Protein AF-0000000079070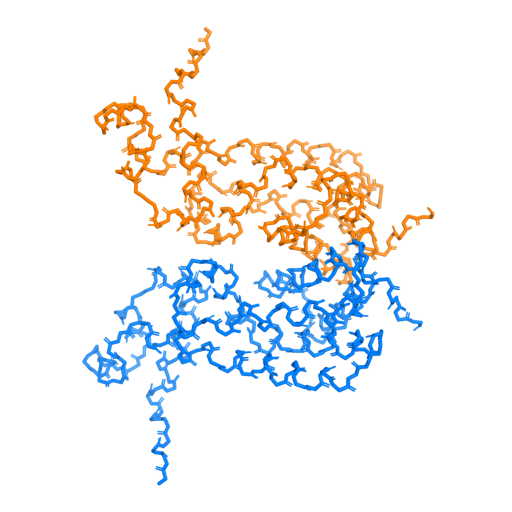713 (afdb_homodimer)

pLDDT: mean 88.28, std 12.9, range [35.09, 98.62]

Sequence (364 aa):
MPRPRSEMRRHILDAALRLFAHHGFKGASLQDIAAEVPCSKASLLYHFAEKEAILTELLTPPAEGLCALNGELDALEGPRAVEPAVTGYVGLALLFHLELKIIFAELPQMLGHPALAVIPPAVDRLADALAGRSREPGALVSARMVIGGVAVAVAGGVDVPPDVMREELVRGALRTLGHPHSMPRPRSEMRRHILDAALRLFAHHGFKGASLQDIAAEVPCSKASLLYHFAEKEAILTELLTPPAEGLCALNGELDALEGPRAVEPAVTGYVGLALLFHLELKIIFAELPQMLGHPALAVIPPAVDRLADALAGRSREPGALVSARMVIGGVAVAVAGGVDVPPDVMREELVRGALRTLGHPHS

InterPro domains:
  IPR001647 DNA-binding HTH domain, TetR-type [PF00440] (12-58)
  IPR001647 DNA-binding HTH domain, TetR-type [PR00455] (12-25)
  IPR001647 DNA-binding HTH domain, TetR-type [PR00455] (33-56)
  IPR001647 DNA-binding HTH domain, TetR-type [PS50977] (6-66)
  IPR009057 Homedomain-like superfamily [SSF46689] (2-65)
  IPR050109 HTH-type, TetR-like transcriptional regulator [PTHR30055] (2-150)

Foldseek 3Di:
DPDPCPPQNVLLLVLLLVCCLVQNLVRDALVSSCVRGPDDSVVSCVNPVGSVVSLLVLLVVLLVLLVVLLVVLVVPAFLRLQLSLQLSLLVSCQVSVSNLSRCVVCVVVCCPPPSCVSPVVSLVSSLCSNLSVDPDPLSNVLSVCLNVVSNCCSSVDDPDPPVVNSVVSSQVSCVSNVNHDD/DPDPCPPQNVLLLVLLLVCCLVQNLVRDALVNSCVRGPDDSVVSCVNPVGSVVSLLVLCVVLLVLLVVLLVVLVVDAFLRLQLSLQLSLLVSCQVSVSNLSRCVVCVVVCCPPPSCVSPVVSLVSSLCSNLSVDPDPLSNVLSVCLNVVSNCCSSVDDPDDPVVNSVVSSQVSCVSNVNHDD

Organism: Streptomyces microflavus (NCBI:txid1919)

Nearest PDB structures (foldseek):
  2gfn-assembly1_A  TM=5.621E-01  e=8.623E-04  Rhodococcus jostii RHA1
  8ke8-assembly1_A  TM=5.369E-01  e=2.509E-04  Pseudomonas aeruginosa PAO1
  2zcx-assembly1_A-2  TM=5.397E-01  e=1.301E-03  Streptomyces coelicolor
  6ho6-assembly1_A  TM=6.688E-01  e=9.297E-03  Mycobacterium tuberculosis CDC1551
  2qib-assembly1_A  TM=5.743E-01  e=9.297E-03  Streptomyces coelicolor A3(2)

Radius of gyration: 21.4 Å; Cα contacts (8 Å, |Δi|>4): 478; chains: 2; bounding box: 75×56×47 Å

Solvent-accessible surface area (backbone atoms only — not comparable to full-atom values): 19037 Å² total; per-residue (Å²): 122,85,74,70,76,49,72,60,54,53,45,48,51,53,41,39,48,53,40,24,48,71,44,31,66,88,65,43,49,70,66,60,37,28,72,69,31,100,50,49,62,68,55,46,41,69,77,38,85,43,71,65,56,50,50,42,61,64,47,42,57,59,49,50,50,49,46,51,51,45,58,59,40,69,76,38,62,42,65,68,14,22,63,58,40,45,53,50,48,54,51,49,47,63,75,36,30,53,55,47,39,36,42,61,38,40,29,84,69,39,51,81,34,72,86,44,50,63,46,61,63,46,50,52,50,46,34,37,31,43,19,21,66,44,86,48,63,56,33,50,46,21,19,35,20,37,56,24,6,52,49,38,30,55,53,67,56,59,102,54,57,70,70,56,45,52,55,37,50,44,51,23,40,29,21,25,60,69,51,57,80,127,122,85,72,70,75,49,74,60,54,51,46,48,50,55,40,39,47,54,39,26,47,72,44,31,67,87,66,43,49,70,66,60,36,27,71,70,30,102,50,49,62,68,55,48,42,70,79,37,84,44,71,66,57,51,51,42,62,64,46,44,58,60,46,51,51,49,46,52,50,45,58,60,40,68,78,40,63,43,64,68,14,22,63,58,39,45,52,50,49,54,50,48,47,63,74,36,30,54,54,48,38,37,43,61,36,41,31,84,69,39,49,80,35,72,86,44,51,62,46,61,61,45,50,52,51,46,35,37,32,42,19,22,67,44,84,46,64,56,34,48,46,21,20,35,20,36,56,25,6,51,50,37,29,54,52,68,54,61,103,55,58,68,71,55,46,52,53,38,49,44,51,25,40,30,21,25,60,70,52,57,79,128

Secondary structure (DSSP, 8-state):
------HHHHHHHHHHHHHHHHH-TTT--HHHHHHHTTS-HHHHHHH-SSHHHHHHHHHHHHHHHHHHHHHHHTTS-GGGGHHHHHHHHHHHHHHTHHHHHHHHHHHHHHTT-GGGTTHHHHHHHHHHHHTTT---HHHHHHHHHHHHHHHHHHHH--SS-HHHHHHHHHHHHHHHTT----/------HHHHHHHHHHHHHHHHH-TTT--HHHHHHHTTS-HHHHHHH-SSHHHHHHHHHHHHHHHHHHHHHHHTTS-GGGGHHHHHHHHHHHHHHTHHHHHHHHHHHHHHTT-GGGTTHHHHHHHHHHHHTTT---HHHHHHHHHHHHHHHHHHHH--SS-HHHHHHHHHHHHHHHTT----

Structure (mmCIF, N/CA/C/O backbone):
data_AF-0000000079070713-model_v1
#
loop_
_entity.id
_entity.type
_entity.pdbx_description
1 polymer 'Helix-turn-helix domain-containing protein'
#
loop_
_atom_site.group_PDB
_atom_site.id
_atom_site.type_symbol
_atom_site.label_atom_id
_atom_site.label_alt_id
_atom_site.label_comp_id
_atom_site.label_asym_id
_atom_site.label_entity_id
_atom_site.label_seq_id
_atom_site.pdbx_PDB_ins_code
_atom_site.Cartn_x
_atom_site.Cartn_y
_atom_site.Cartn_z
_atom_site.occupancy
_atom_site.B_iso_or_equiv
_atom_site.auth_seq_id
_atom_site.auth_comp_id
_atom_site.auth_asym_id
_atom_site.auth_atom_id
_atom_site.pdbx_PDB_model_num
ATOM 1 N N . MET A 1 1 ? 38.812 11.133 6.98 1 35.09 1 MET A N 1
ATOM 2 C CA . MET A 1 1 ? 37.969 9.977 7.227 1 35.09 1 MET A CA 1
ATOM 3 C C . MET A 1 1 ? 36.531 10.422 7.477 1 35.09 1 MET A C 1
ATOM 5 O O . MET A 1 1 ? 36.281 11.398 8.188 1 35.09 1 MET A O 1
ATOM 9 N N . PRO A 1 2 ? 35.531 10.227 6.625 1 41.75 2 PRO A N 1
ATOM 10 C CA . PRO A 1 2 ? 34.219 10.781 6.953 1 41.75 2 PRO A CA 1
ATOM 11 C C . PRO A 1 2 ? 33.812 10.523 8.406 1 41.75 2 PRO A C 1
ATOM 13 O O . PRO A 1 2 ? 34.156 9.477 8.969 1 41.75 2 PRO A O 1
ATOM 16 N N . ARG A 1 3 ? 33.781 11.398 9.18 1 46.38 3 ARG A N 1
ATOM 17 C CA . ARG A 1 3 ? 33.5 11.328 10.617 1 46.38 3 ARG A CA 1
ATOM 18 C C . ARG A 1 3 ? 32.375 10.367 10.914 1 46.38 3 ARG A C 1
ATOM 20 O O . ARG A 1 3 ? 31.312 10.445 10.281 1 46.38 3 ARG A O 1
ATOM 27 N N . PRO A 1 4 ? 32.562 9.195 11.453 1 47.41 4 PRO A N 1
ATOM 28 C CA . PRO A 1 4 ? 31.594 8.156 11.859 1 47.41 4 PRO A CA 1
ATOM 29 C C . PRO A 1 4 ? 30.281 8.742 12.383 1 47.41 4 PRO A C 1
ATOM 31 O O . PRO A 1 4 ? 30.281 9.797 13.023 1 47.41 4 PRO A O 1
ATOM 34 N N . ARG A 1 5 ? 29.156 8.633 11.57 1 59.25 5 ARG A N 1
ATOM 35 C CA . ARG A 1 5 ? 27.906 9.156 12.133 1 59.25 5 ARG A CA 1
ATOM 36 C C . ARG A 1 5 ? 27.891 9.016 13.648 1 59.25 5 ARG A C 1
ATOM 38 O O . ARG A 1 5 ? 28.125 7.93 14.18 1 59.25 5 ARG A O 1
ATOM 45 N N . SER A 1 6 ? 28.031 10.172 14.391 1 76.94 6 SER A N 1
ATOM 46 C CA . SER A 1 6 ? 28.031 10.172 15.852 1 76.94 6 SER A CA 1
ATOM 47 C C . SER A 1 6 ? 26.969 9.234 16.406 1 76.94 6 SER A C 1
ATOM 49 O O . SER A 1 6 ? 25.984 8.93 15.727 1 76.94 6 SER A O 1
ATOM 51 N N . GLU A 1 7 ? 27.328 8.312 17.266 1 85.38 7 GLU A N 1
ATOM 52 C CA . GLU A 1 7 ? 26.422 7.469 18.031 1 85.38 7 GLU A CA 1
ATOM 53 C C . GLU A 1 7 ? 25.062 8.148 18.234 1 85.38 7 GLU A C 1
ATOM 55 O O . GLU A 1 7 ? 24.031 7.5 18.141 1 85.38 7 GLU A O 1
ATOM 60 N N . MET A 1 8 ? 25.188 9.414 18.281 1 87 8 MET A N 1
ATOM 61 C CA . MET A 1 8 ? 23.969 10.188 18.484 1 87 8 MET A CA 1
ATOM 62 C C . MET A 1 8 ? 23.125 10.227 17.219 1 87 8 MET A C 1
ATOM 64 O O . MET A 1 8 ? 21.906 10.078 17.266 1 87 8 MET A O 1
ATOM 68 N N . ARG A 1 9 ? 23.75 10.414 16.109 1 90.88 9 ARG A N 1
ATOM 69 C CA . ARG A 1 9 ? 23.062 10.453 14.828 1 90.88 9 ARG A CA 1
ATOM 70 C C . ARG A 1 9 ? 22.312 9.148 14.57 1 90.88 9 ARG A C 1
ATOM 72 O O . ARG A 1 9 ? 21.172 9.164 14.109 1 90.88 9 ARG A O 1
ATOM 79 N N . ARG A 1 10 ? 22.969 8.094 14.953 1 92.12 10 ARG A N 1
ATOM 80 C CA . ARG A 1 10 ? 22.359 6.785 14.789 1 92.12 10 ARG A CA 1
ATOM 81 C C . ARG A 1 10 ? 21.141 6.633 15.703 1 92.12 10 ARG A C 1
ATOM 83 O O . ARG A 1 10 ? 20.109 6.117 15.289 1 92.12 10 ARG A O 1
ATOM 90 N N . HIS A 1 11 ? 21.25 7.105 16.844 1 92.75 11 HIS A N 1
ATOM 91 C CA . HIS A 1 11 ? 20.141 7.047 17.797 1 92.75 11 HIS A CA 1
ATOM 92 C C . HIS A 1 11 ? 18.953 7.863 17.312 1 92.75 11 HIS A C 1
ATOM 94 O O . HIS A 1 11 ? 17.812 7.434 17.453 1 92.75 11 HIS A O 1
ATOM 100 N N . ILE A 1 12 ? 19.25 8.961 16.75 1 93.75 12 ILE A N 1
ATOM 101 C CA . ILE A 1 12 ? 18.203 9.828 16.219 1 93.75 12 ILE A CA 1
ATOM 102 C C . ILE A 1 12 ? 17.484 9.148 15.062 1 93.75 12 ILE A C 1
ATOM 104 O O . ILE A 1 12 ? 16.25 9.117 15.016 1 93.75 12 ILE A O 1
ATOM 108 N N . LEU A 1 13 ? 18.281 8.555 14.211 1 95.19 13 LEU A N 1
ATOM 109 C CA . LEU A 1 13 ? 17.703 7.891 13.039 1 95.19 13 LEU A CA 1
ATOM 110 C C . LEU A 1 13 ? 16.859 6.695 13.453 1 95.19 13 LEU A C 1
ATOM 112 O O . LEU A 1 13 ? 15.766 6.488 12.914 1 95.19 13 LEU A O 1
ATOM 116 N N . ASP A 1 14 ? 17.328 5.992 14.453 1 95.06 14 ASP A N 1
ATOM 117 C CA . ASP A 1 14 ? 16.594 4.828 14.93 1 95.06 14 ASP A CA 1
ATOM 118 C C . ASP A 1 14 ? 15.266 5.242 15.547 1 95.06 14 ASP A C 1
ATOM 120 O O . ASP A 1 14 ? 14.234 4.621 15.289 1 95.06 14 ASP A O 1
ATOM 124 N N . ALA A 1 15 ? 15.305 6.266 16.312 1 94.69 15 ALA A N 1
ATOM 125 C CA . ALA A 1 15 ? 14.094 6.781 16.922 1 94.69 15 ALA A CA 1
ATOM 126 C C . ALA A 1 15 ? 13.125 7.328 15.883 1 94.69 15 ALA A C 1
ATOM 128 O O . ALA A 1 15 ? 11.922 7.066 15.938 1 94.69 15 ALA A O 1
ATOM 129 N N . ALA A 1 16 ? 13.672 8.062 14.953 1 94.81 16 ALA A N 1
ATOM 130 C CA . ALA A 1 16 ? 12.859 8.641 13.891 1 94.81 16 ALA A CA 1
ATOM 131 C C . ALA A 1 16 ? 12.195 7.551 13.055 1 94.81 16 ALA A C 1
ATOM 133 O O . ALA A 1 16 ? 11.016 7.664 12.695 1 94.81 16 ALA A O 1
ATOM 134 N N . LEU A 1 17 ? 12.938 6.523 12.766 1 94.69 17 LEU A N 1
ATOM 135 C CA . LEU A 1 17 ? 12.422 5.414 11.977 1 94.69 17 LEU A CA 1
ATOM 136 C C . LEU A 1 17 ? 11.203 4.793 12.648 1 94.69 17 LEU A C 1
ATOM 138 O O . LEU A 1 17 ? 10.164 4.598 12.008 1 94.69 17 LEU A O 1
ATOM 142 N N . ARG A 1 18 ? 11.312 4.57 13.922 1 93.06 18 ARG A N 1
ATOM 143 C CA . ARG A 1 18 ? 10.211 3.979 14.672 1 93.06 18 ARG A CA 1
ATOM 144 C C . ARG A 1 18 ? 9.008 4.918 14.711 1 93.06 18 ARG A C 1
ATOM 146 O O . ARG A 1 18 ? 7.875 4.496 14.477 1 93.06 18 ARG A O 1
ATOM 153 N N . LEU A 1 19 ? 9.258 6.141 14.914 1 90.69 19 LEU A N 1
ATOM 154 C CA . LEU A 1 19 ? 8.195 7.129 15.016 1 90.69 19 LEU A CA 1
ATOM 155 C C . LEU A 1 19 ? 7.516 7.344 13.672 1 90.69 19 LEU A C 1
ATOM 157 O O . LEU A 1 19 ? 6.285 7.387 13.586 1 90.69 19 LEU A O 1
ATOM 161 N N . PHE A 1 20 ? 8.359 7.438 12.609 1 87.94 20 PHE A N 1
ATOM 162 C CA . PHE A 1 20 ? 7.801 7.641 11.273 1 87.94 20 PHE A CA 1
ATOM 163 C C . PHE A 1 20 ? 6.996 6.426 10.836 1 87.94 20 PHE A C 1
ATOM 165 O O . PHE A 1 20 ? 5.953 6.566 10.188 1 87.94 20 PHE A O 1
ATOM 172 N N . ALA A 1 21 ? 7.457 5.277 11.195 1 85.69 21 ALA A N 1
ATOM 173 C CA . ALA A 1 21 ? 6.773 4.047 10.812 1 85.69 21 ALA A CA 1
ATOM 174 C C . ALA A 1 21 ? 5.449 3.898 11.555 1 85.69 21 ALA A C 1
ATOM 176 O O . ALA A 1 21 ? 4.473 3.383 11.008 1 85.69 21 ALA A O 1
ATOM 177 N N . HIS A 1 22 ? 5.398 4.379 12.781 1 83.12 22 HIS A N 1
ATOM 178 C CA . HIS A 1 22 ? 4.227 4.176 13.625 1 83.12 22 HIS A CA 1
ATOM 179 C C . HIS A 1 22 ? 3.232 5.32 13.469 1 83.12 22 HIS A C 1
ATOM 181 O O . HIS A 1 22 ? 2.023 5.09 13.383 1 83.12 22 HIS A O 1
ATOM 187 N N . HIS A 1 23 ? 3.76 6.57 13.328 1 79.88 23 HIS A N 1
ATOM 188 C CA . HIS A 1 23 ? 2.887 7.738 13.352 1 79.88 23 HIS A CA 1
ATOM 189 C C . HIS A 1 23 ? 2.795 8.391 11.977 1 79.88 23 HIS A C 1
ATOM 191 O O . HIS A 1 23 ? 1.968 9.273 11.758 1 79.88 23 HIS A O 1
ATOM 197 N N . GLY A 1 24 ? 3.609 7.852 11.102 1 80.31 24 GLY A N 1
ATOM 198 C CA . GLY A 1 24 ? 3.734 8.57 9.844 1 80.31 24 GLY A CA 1
ATOM 199 C C . GLY A 1 24 ? 4.719 9.727 9.914 1 80.31 24 GLY A C 1
ATOM 200 O O . GLY A 1 24 ? 5.004 10.242 10.992 1 80.31 24 GLY A O 1
ATOM 201 N N . PHE A 1 25 ? 5.156 10.203 8.805 1 81.06 25 PHE A N 1
ATOM 202 C CA . PHE A 1 25 ? 6.129 11.289 8.719 1 81.06 25 PHE A CA 1
ATOM 203 C C . PHE A 1 25 ? 5.52 12.602 9.188 1 81.06 25 PHE A C 1
ATOM 205 O O . PHE A 1 25 ? 6.141 13.344 9.945 1 81.06 25 PHE A O 1
ATOM 212 N N . LYS A 1 26 ? 4.359 12.836 8.742 1 76.25 26 LYS A N 1
ATOM 213 C CA . LYS A 1 26 ? 3.697 14.086 9.094 1 76.25 26 LYS A CA 1
ATOM 214 C C . LYS A 1 26 ? 3.209 14.062 10.539 1 76.25 26 LYS A C 1
ATOM 216 O O . LYS A 1 26 ? 3.094 15.109 11.18 1 76.25 26 LYS A O 1
ATOM 221 N N . GLY A 1 27 ? 3.041 12.891 11.055 1 78.94 27 GLY A N 1
ATOM 222 C CA . GLY A 1 27 ? 2.486 12.742 12.391 1 78.94 27 GLY A CA 1
ATOM 223 C C . GLY A 1 27 ? 3.539 12.805 13.484 1 78.94 27 GLY A C 1
ATOM 224 O O . GLY A 1 27 ? 3.207 12.906 14.664 1 78.94 27 GLY A O 1
ATOM 225 N N . ALA A 1 28 ? 4.711 12.734 13.039 1 86.19 28 ALA A N 1
ATOM 226 C CA . ALA A 1 28 ? 5.812 12.812 13.992 1 86.19 28 ALA A CA 1
ATOM 227 C C . ALA A 1 28 ? 6.547 14.141 13.891 1 86.19 28 ALA A C 1
ATOM 229 O O . ALA A 1 28 ? 6.629 14.727 12.805 1 86.19 28 ALA A O 1
ATOM 230 N N . SER A 1 29 ? 7.074 14.594 15.062 1 90 29 SER A N 1
ATOM 231 C CA . SER A 1 29 ? 7.777 15.875 15.094 1 90 29 SER A CA 1
ATOM 232 C C . SER A 1 29 ? 9.219 15.703 15.57 1 90 29 SER A C 1
ATOM 234 O O . SER A 1 29 ? 9.578 14.641 16.078 1 90 29 SER A O 1
ATOM 236 N N . LEU A 1 30 ? 9.922 16.766 15.344 1 92.06 30 LEU A N 1
ATOM 237 C CA . LEU A 1 30 ? 11.281 16.781 15.883 1 92.06 30 LEU A CA 1
ATOM 238 C C . LEU A 1 30 ? 11.258 16.688 17.406 1 92.06 30 LEU A C 1
ATOM 240 O O . LEU A 1 30 ? 12.133 16.062 18 1 92.06 30 LEU A O 1
ATOM 244 N N . GLN A 1 31 ? 10.289 17.281 17.969 1 91.12 31 GLN A N 1
ATOM 245 C CA . GLN A 1 31 ? 10.141 17.203 19.422 1 91.12 31 GLN A CA 1
ATOM 246 C C . GLN A 1 31 ? 9.867 15.781 19.875 1 91.12 31 GLN A C 1
ATOM 248 O O . GLN A 1 31 ? 10.414 15.328 20.875 1 91.12 31 GLN A O 1
ATOM 253 N N . ASP A 1 32 ? 9.07 15.078 19.156 1 93.25 32 ASP A N 1
ATOM 254 C CA . ASP A 1 32 ? 8.797 13.68 19.469 1 93.25 32 ASP A CA 1
ATOM 255 C C . ASP A 1 32 ? 10.07 12.844 19.422 1 93.25 32 ASP A C 1
ATOM 257 O O . ASP A 1 32 ? 10.289 11.984 20.266 1 93.25 32 ASP A O 1
ATOM 261 N N . ILE A 1 33 ? 10.844 13.078 18.406 1 94.5 33 ILE A N 1
ATOM 262 C CA . ILE A 1 33 ? 12.086 12.336 18.219 1 94.5 33 ILE A CA 1
ATOM 263 C C . ILE A 1 33 ? 13.047 12.648 19.359 1 94.5 33 ILE A C 1
ATOM 265 O O . ILE A 1 33 ? 13.656 11.742 19.922 1 94.5 33 ILE A O 1
ATOM 269 N N . ALA A 1 34 ? 13.18 13.914 19.688 1 92.25 34 ALA A N 1
ATOM 270 C CA . ALA A 1 34 ? 14.062 14.344 20.766 1 92.25 34 ALA A CA 1
ATOM 271 C C . ALA A 1 34 ? 13.672 13.688 22.094 1 92.25 34 ALA A C 1
ATOM 273 O O . ALA A 1 34 ? 14.539 13.367 22.922 1 92.25 34 ALA A O 1
ATOM 274 N N . ALA A 1 35 ? 12.43 13.484 22.266 1 93.25 35 ALA A N 1
ATOM 275 C CA . ALA A 1 35 ? 11.914 12.898 23.5 1 93.25 35 ALA A CA 1
ATOM 276 C C . ALA A 1 35 ? 12.32 11.438 23.625 1 93.25 35 ALA A C 1
ATOM 278 O O . ALA A 1 35 ? 12.383 10.891 24.734 1 93.25 35 ALA A O 1
ATOM 279 N N . GLU A 1 36 ? 12.602 10.844 22.531 1 92.31 36 GLU A N 1
ATOM 280 C CA . GLU A 1 36 ? 12.922 9.422 22.531 1 92.31 36 GLU A CA 1
ATOM 281 C C . GLU A 1 36 ? 14.43 9.195 22.547 1 92.31 36 GLU A C 1
ATOM 283 O O . GLU A 1 36 ? 14.891 8.055 22.641 1 92.31 36 GLU A O 1
ATOM 288 N N . VAL A 1 37 ? 15.156 10.18 22.359 1 89.5 37 VAL A N 1
ATOM 289 C CA . VAL A 1 37 ? 16.609 10.078 22.281 1 89.5 37 VAL A CA 1
ATOM 290 C C . VAL A 1 37 ? 17.234 10.859 23.438 1 89.5 37 VAL A C 1
ATOM 292 O O . VAL A 1 37 ? 16.703 11.891 23.859 1 89.5 37 VAL A O 1
ATOM 295 N N . PRO A 1 38 ? 18.203 10.266 24 1 86.62 38 PRO A N 1
ATOM 296 C CA . PRO A 1 38 ? 18.906 11 25.047 1 86.62 38 PRO A CA 1
ATOM 297 C C . PRO A 1 38 ? 19.641 12.227 24.516 1 86.62 38 PRO A C 1
ATOM 299 O O . PRO A 1 38 ? 20.875 12.273 24.547 1 86.62 38 PRO A O 1
ATOM 302 N N . CYS A 1 39 ? 18.953 13.156 24.047 1 83.81 39 CYS A N 1
ATOM 303 C CA . CYS A 1 39 ? 19.547 14.398 23.547 1 83.81 39 CYS A CA 1
ATOM 304 C C . CYS A 1 39 ? 18.562 15.555 23.641 1 83.81 39 CYS A C 1
ATOM 306 O O . CYS A 1 39 ? 17.359 15.344 23.75 1 83.81 39 CYS A O 1
ATOM 308 N N . SER A 1 40 ? 19.141 16.719 23.688 1 83.25 40 SER A N 1
ATOM 309 C CA . SER A 1 40 ? 18.297 17.906 23.672 1 83.25 40 SER A CA 1
ATOM 310 C C . SER A 1 40 ? 17.797 18.219 22.266 1 83.25 40 SER A C 1
ATOM 312 O O . SER A 1 40 ? 18.328 17.703 21.281 1 83.25 40 SER A O 1
ATOM 314 N N . LYS A 1 41 ? 16.734 18.953 22.203 1 86.44 41 LYS A N 1
ATOM 315 C CA . LYS A 1 41 ? 16.25 19.422 20.922 1 86.44 41 LYS A CA 1
ATOM 316 C C . LYS A 1 41 ? 17.344 20.172 20.156 1 86.44 41 LYS A C 1
ATOM 318 O O . LYS A 1 41 ? 17.469 20.031 18.938 1 86.44 41 LYS A O 1
ATOM 323 N N . ALA A 1 42 ? 18.109 20.922 20.922 1 86.5 42 ALA A N 1
ATOM 324 C CA . ALA A 1 42 ? 19.203 21.672 20.312 1 86.5 42 ALA A CA 1
ATOM 325 C C . ALA A 1 42 ? 20.234 20.734 19.672 1 86.5 42 ALA A C 1
ATOM 327 O O . ALA A 1 42 ? 20.703 20.984 18.562 1 86.5 42 ALA A O 1
ATOM 328 N N . SER A 1 43 ? 20.547 19.719 20.328 1 88.44 43 SER A N 1
ATOM 329 C CA . SER A 1 43 ? 21.469 18.719 19.812 1 88.44 43 SER A CA 1
ATOM 330 C C . SER A 1 43 ? 20.906 18.062 18.547 1 88.44 43 SER A C 1
ATOM 332 O O . SER A 1 43 ? 21.641 17.828 17.594 1 88.44 43 SER A O 1
ATOM 334 N N . LEU A 1 44 ? 19.594 17.703 18.594 1 91.25 44 LEU A N 1
ATOM 335 C CA . LEU A 1 44 ? 18.938 17.109 17.438 1 91.25 44 LEU A CA 1
ATOM 336 C C . LEU A 1 44 ? 19.047 18.031 16.219 1 91.25 44 LEU A C 1
ATOM 338 O O . LEU A 1 44 ? 19.391 17.578 15.125 1 91.25 44 LEU A O 1
ATOM 342 N N . LEU A 1 45 ? 18.844 19.281 16.484 1 89.94 45 LEU A N 1
ATOM 343 C CA . LEU A 1 45 ? 18.844 20.266 15.414 1 89.94 45 LEU A CA 1
ATOM 344 C C . LEU A 1 45 ? 20.25 20.469 14.867 1 89.94 45 LEU A C 1
ATOM 346 O O . LEU A 1 45 ? 20.422 20.828 13.695 1 89.94 45 LEU A O 1
ATOM 350 N N . TYR A 1 46 ? 21.172 20.25 15.758 1 89.31 46 TYR A N 1
ATOM 351 C CA . TYR A 1 46 ? 22.562 20.312 15.32 1 89.31 46 TYR A CA 1
ATOM 352 C C . TYR A 1 46 ? 22.859 19.234 14.289 1 89.31 46 TYR A C 1
ATOM 354 O O . TYR A 1 46 ? 23.531 19.484 13.289 1 89.31 46 TYR A O 1
ATOM 362 N N . HIS A 1 47 ? 22.297 18.109 14.5 1 91 47 HIS A N 1
ATOM 363 C CA . HIS A 1 47 ? 22.547 16.984 13.602 1 91 47 HIS A CA 1
ATOM 364 C C . HIS A 1 47 ? 21.641 17.047 12.383 1 91 47 HIS A C 1
ATOM 366 O O . HIS A 1 47 ? 22.062 16.703 11.273 1 91 47 HIS A O 1
ATOM 372 N N . PHE A 1 48 ? 20.375 17.344 12.641 1 92.5 48 PHE A N 1
ATOM 373 C CA . PHE A 1 48 ? 19.375 17.422 11.57 1 92.5 48 PHE A CA 1
ATOM 374 C C . PHE A 1 48 ? 18.594 18.719 11.656 1 92.5 48 PHE A C 1
ATOM 376 O O . PHE A 1 48 ? 17.812 18.922 12.586 1 92.5 48 PHE A O 1
ATOM 383 N N . ALA A 1 49 ? 18.75 19.484 10.602 1 87.25 49 ALA A N 1
ATOM 384 C CA . ALA A 1 49 ? 18.141 20.812 10.586 1 87.25 49 ALA A CA 1
ATOM 385 C C . ALA A 1 49 ? 16.625 20.703 10.43 1 87.25 49 ALA A C 1
ATOM 387 O O . ALA A 1 49 ? 15.883 21.594 10.875 1 87.25 49 ALA A O 1
ATOM 388 N N . GLU A 1 50 ? 16.203 19.625 9.773 1 88.69 50 GLU A N 1
ATOM 389 C CA . GLU A 1 50 ? 14.781 19.469 9.531 1 88.69 50 GLU A CA 1
ATOM 390 C C . GLU A 1 50 ? 14.391 18 9.445 1 88.69 50 GLU A C 1
ATOM 392 O O . GLU A 1 50 ? 15.25 17.141 9.227 1 88.69 50 GLU A O 1
ATOM 397 N N . LYS A 1 51 ? 13.195 17.766 9.648 1 89.75 51 LYS A N 1
ATOM 398 C CA . LYS A 1 51 ? 12.633 16.406 9.609 1 89.75 51 LYS A CA 1
ATOM 399 C C . LYS A 1 51 ? 12.883 15.75 8.258 1 89.75 51 LYS A C 1
ATOM 401 O O . LYS A 1 51 ? 13.117 14.547 8.18 1 89.75 51 LYS A O 1
ATOM 406 N N . GLU A 1 52 ? 12.914 16.531 7.199 1 86.81 52 GLU A N 1
ATOM 407 C CA . GLU A 1 52 ? 13.109 16.016 5.848 1 86.81 52 GLU A CA 1
ATOM 408 C C . GLU A 1 52 ? 14.508 15.422 5.676 1 86.81 52 GLU A C 1
ATOM 410 O O . GLU A 1 52 ? 14.688 14.453 4.934 1 86.81 52 GLU A O 1
ATOM 415 N N . ALA A 1 53 ? 15.391 15.992 6.316 1 88.81 53 ALA A N 1
ATOM 416 C CA . ALA A 1 53 ? 16.75 15.469 6.254 1 88.81 53 ALA A CA 1
ATOM 417 C C . ALA A 1 53 ? 16.844 14.086 6.891 1 88.81 53 ALA A C 1
ATOM 419 O O . ALA A 1 53 ? 17.578 13.219 6.406 1 88.81 53 ALA A O 1
ATOM 420 N N . ILE A 1 54 ? 16.125 13.898 7.926 1 91.62 54 ILE A N 1
ATOM 421 C CA . ILE A 1 54 ? 16.078 12.602 8.602 1 91.62 54 ILE A CA 1
ATOM 422 C C . ILE A 1 54 ? 15.445 11.562 7.676 1 91.62 54 ILE A C 1
ATOM 424 O O . ILE A 1 54 ? 15.977 10.461 7.516 1 91.62 54 ILE A O 1
ATOM 428 N N . LEU A 1 55 ? 14.398 11.961 7.078 1 89.12 55 LEU A N 1
ATOM 429 C CA . LEU A 1 55 ? 13.703 11.07 6.16 1 89.12 55 LEU A CA 1
ATOM 430 C C . LEU A 1 55 ? 14.609 10.641 5.016 1 89.12 55 LEU A C 1
ATOM 432 O O . LEU A 1 55 ? 14.656 9.461 4.66 1 89.12 55 LEU A O 1
ATOM 436 N N . THR A 1 56 ? 15.258 11.594 4.473 1 87.75 56 THR A N 1
ATOM 437 C CA . THR A 1 56 ? 16.172 11.312 3.371 1 87.75 56 THR A CA 1
ATOM 438 C C . THR A 1 56 ? 17.219 10.297 3.785 1 87.75 56 THR A C 1
ATOM 440 O O . THR A 1 56 ? 17.5 9.336 3.055 1 87.75 56 THR A O 1
ATOM 443 N N . GLU A 1 57 ? 17.734 10.516 4.879 1 91.38 57 GLU A N 1
ATOM 444 C CA . GLU A 1 57 ? 18.781 9.609 5.348 1 91.38 57 GLU A CA 1
ATOM 445 C C . GLU A 1 57 ? 18.219 8.219 5.621 1 91.38 57 GLU A C 1
ATOM 447 O O . GLU A 1 57 ? 18.891 7.215 5.355 1 91.38 57 GLU A O 1
ATOM 452 N N . LEU A 1 58 ? 17.047 8.148 6.141 1 91.88 58 LEU A N 1
ATOM 453 C CA . LEU A 1 58 ? 16.406 6.871 6.453 1 91.88 58 LEU A CA 1
ATOM 454 C C . LEU A 1 58 ? 16.109 6.086 5.18 1 91.88 58 LEU A C 1
ATOM 456 O O . LEU A 1 58 ? 16.234 4.859 5.16 1 91.88 58 LEU A O 1
ATOM 460 N N . LEU A 1 59 ? 15.758 6.777 4.105 1 90.12 59 LEU A N 1
ATOM 461 C CA . LEU A 1 59 ? 15.242 6.094 2.924 1 90.12 59 LEU A CA 1
ATOM 462 C C . LEU A 1 59 ? 16.344 5.871 1.897 1 90.12 59 LEU A C 1
ATOM 464 O O . LEU A 1 59 ? 16.156 5.152 0.916 1 90.12 59 LEU A O 1
ATOM 468 N N . THR A 1 60 ? 17.484 6.422 2.156 1 90.56 60 THR A N 1
ATOM 469 C CA . THR A 1 60 ? 18.594 6.285 1.23 1 90.56 60 THR A CA 1
ATOM 470 C C . THR A 1 60 ? 19.031 4.824 1.118 1 90.56 60 THR A C 1
ATOM 472 O O . THR A 1 60 ? 19.172 4.293 0.014 1 90.56 60 THR A O 1
ATOM 475 N N . PRO A 1 61 ? 19.172 4.152 2.23 1 92.69 61 PRO A N 1
ATOM 476 C CA . PRO A 1 61 ? 19.656 2.775 2.119 1 92.69 61 PRO A CA 1
ATOM 477 C C . PRO A 1 61 ? 18.703 1.875 1.337 1 92.69 61 PRO A C 1
ATOM 479 O O . PRO A 1 61 ? 19.125 1.149 0.437 1 92.69 61 PRO A O 1
ATOM 482 N N . PRO A 1 62 ? 17.406 1.855 1.622 1 92.81 62 PRO A N 1
ATOM 483 C CA . PRO A 1 62 ? 16.531 1.021 0.799 1 92.81 62 PRO A CA 1
ATOM 484 C C . PRO A 1 62 ? 16.516 1.446 -0.667 1 92.81 62 PRO A C 1
ATOM 486 O O . PRO A 1 62 ? 16.391 0.603 -1.559 1 92.81 62 PRO A O 1
ATOM 489 N N . ALA A 1 63 ? 16.578 2.711 -0.929 1 90.81 63 ALA A N 1
ATOM 490 C CA . ALA A 1 63 ? 16.656 3.189 -2.307 1 90.81 63 ALA A CA 1
ATOM 491 C C . ALA A 1 63 ? 17.906 2.66 -3.006 1 90.81 63 ALA A C 1
ATOM 493 O O . ALA A 1 63 ? 17.828 2.174 -4.137 1 90.81 63 ALA A O 1
ATOM 494 N N . GLU A 1 64 ? 18.984 2.77 -2.297 1 93.44 64 GLU A N 1
ATOM 495 C CA . GLU A 1 64 ? 20.25 2.266 -2.844 1 93.44 64 GLU A CA 1
ATOM 496 C C . GLU A 1 64 ? 20.188 0.752 -3.033 1 93.44 64 GLU A C 1
ATOM 498 O O . GLU A 1 64 ? 20.734 0.226 -4.012 1 93.44 64 GLU A O 1
ATOM 503 N N . GLY A 1 65 ? 19.578 0.086 -2.059 1 95.69 65 GLY A N 1
ATOM 504 C CA . GLY A 1 65 ? 19.406 -1.351 -2.193 1 95.69 65 GLY A CA 1
ATOM 505 C C . GLY A 1 65 ? 18.594 -1.738 -3.424 1 95.69 65 GLY A C 1
ATOM 506 O O . GLY A 1 65 ? 18.969 -2.674 -4.137 1 95.69 65 GLY A O 1
ATOM 507 N N . LEU A 1 66 ? 17.562 -1.05 -3.676 1 95.44 66 LEU A N 1
ATOM 508 C CA . LEU A 1 66 ? 16.719 -1.313 -4.84 1 95.44 66 LEU A CA 1
ATOM 509 C C . LEU A 1 66 ? 17.484 -1.032 -6.133 1 95.44 66 LEU A C 1
ATOM 511 O O . LEU A 1 66 ? 17.391 -1.802 -7.09 1 95.44 66 LEU A O 1
ATOM 515 N N . CYS A 1 67 ? 18.203 0.043 -6.156 1 95.12 67 CYS A N 1
ATOM 516 C CA . CYS A 1 67 ? 19 0.389 -7.328 1 95.12 67 CYS A CA 1
ATOM 517 C C . CYS A 1 67 ? 20.062 -0.67 -7.602 1 95.12 67 CYS A C 1
ATOM 519 O O . CYS A 1 67 ? 20.297 -1.039 -8.758 1 95.12 67 CYS A O 1
ATOM 521 N N . ALA A 1 68 ? 20.703 -1.091 -6.543 1 97.38 68 ALA A N 1
ATOM 522 C CA . ALA A 1 68 ? 21.703 -2.143 -6.688 1 97.38 68 ALA A CA 1
ATOM 523 C C . ALA A 1 68 ? 21.078 -3.422 -7.238 1 97.38 68 ALA A C 1
ATOM 525 O O . ALA A 1 68 ? 21.641 -4.066 -8.125 1 97.38 68 ALA A O 1
ATOM 526 N N . LEU A 1 69 ? 19.938 -3.789 -6.707 1 98.06 69 LEU A N 1
ATOM 527 C CA . LEU A 1 69 ? 19.219 -4.953 -7.215 1 98.06 69 LEU A CA 1
ATOM 528 C C . LEU A 1 69 ? 18.922 -4.801 -8.703 1 98.06 69 LEU A C 1
ATOM 530 O O . LEU A 1 69 ? 19.172 -5.719 -9.484 1 98.06 69 LEU A O 1
ATOM 534 N N . ASN A 1 70 ? 18.422 -3.633 -9.039 1 97.94 70 ASN A N 1
ATOM 535 C CA . ASN A 1 70 ? 18.109 -3.381 -10.445 1 97.94 70 ASN A CA 1
ATOM 536 C C . ASN A 1 70 ? 19.344 -3.5 -11.32 1 97.94 70 ASN A C 1
ATOM 538 O O . ASN A 1 70 ? 19.266 -3.971 -12.461 1 97.94 70 ASN A O 1
ATOM 542 N N . GLY A 1 71 ? 20.438 -3.002 -10.781 1 97.69 71 GLY A N 1
ATOM 543 C CA . GLY A 1 71 ? 21.688 -3.16 -11.5 1 97.69 71 GLY A CA 1
ATOM 544 C C . GLY A 1 71 ? 22.031 -4.609 -11.805 1 97.69 71 GLY A C 1
ATOM 545 O O . GLY A 1 71 ? 22.469 -4.93 -12.914 1 97.69 71 GLY A O 1
ATOM 546 N N . GLU A 1 72 ? 21.828 -5.473 -10.867 1 97.88 72 GLU A N 1
ATOM 547 C CA . GLU A 1 72 ? 22.062 -6.902 -11.047 1 97.88 72 GLU A CA 1
ATOM 548 C C . GLU A 1 72 ? 21.062 -7.496 -12.047 1 97.88 72 GLU A C 1
ATOM 550 O O . GLU A 1 72 ? 21.438 -8.344 -12.859 1 97.88 72 GLU A O 1
ATOM 555 N N . LEU A 1 73 ? 19.875 -7.082 -11.977 1 97.81 73 LEU A N 1
ATOM 556 C CA . LEU A 1 73 ? 18.812 -7.625 -12.82 1 97.81 73 LEU A CA 1
ATOM 557 C C . LEU A 1 73 ? 19.016 -7.215 -14.281 1 97.81 73 LEU A C 1
ATOM 559 O O . LEU A 1 73 ? 18.578 -7.926 -15.195 1 97.81 73 LEU A O 1
ATOM 563 N N . ASP A 1 74 ? 19.609 -6.074 -14.477 1 95.62 74 ASP A N 1
ATOM 564 C CA . ASP A 1 74 ? 19.828 -5.551 -15.82 1 95.62 74 ASP A CA 1
ATOM 565 C C . ASP A 1 74 ? 20.688 -6.508 -16.641 1 95.62 74 ASP A C 1
ATOM 567 O O . ASP A 1 74 ? 20.625 -6.504 -17.875 1 95.62 74 ASP A O 1
ATOM 571 N N . ALA A 1 75 ? 21.438 -7.32 -15.969 1 95.88 75 ALA A N 1
ATOM 572 C CA . ALA A 1 75 ? 22.328 -8.258 -16.641 1 95.88 75 ALA A CA 1
ATOM 573 C C . ALA A 1 75 ? 21.578 -9.508 -17.094 1 95.88 75 ALA A C 1
ATOM 575 O O . ALA A 1 75 ? 22.109 -10.312 -17.859 1 95.88 75 ALA A O 1
ATOM 576 N N . LEU A 1 76 ? 20.328 -9.672 -16.672 1 96.06 76 LEU A N 1
ATOM 577 C CA . LEU A 1 76 ? 19.547 -10.867 -16.953 1 96.06 76 LEU A CA 1
ATOM 578 C C . LEU A 1 76 ? 18.5 -10.586 -18.031 1 96.06 76 LEU A C 1
ATOM 580 O O . LEU A 1 76 ? 17.859 -9.531 -18.016 1 96.06 76 LEU A O 1
ATOM 584 N N . GLU A 1 77 ? 18.328 -11.523 -18.906 1 92.12 77 GLU A N 1
ATOM 585 C CA . GLU A 1 77 ? 17.422 -11.305 -20.031 1 92.12 77 GLU A CA 1
ATOM 586 C C . GLU A 1 77 ? 16.062 -11.938 -19.766 1 92.12 77 GLU A C 1
ATOM 588 O O . GLU A 1 77 ? 15.977 -13.062 -19.266 1 92.12 77 GLU A O 1
ATOM 593 N N . GLY A 1 78 ? 15.062 -11.242 -20.047 1 91.38 78 GLY A N 1
ATOM 594 C CA . GLY A 1 78 ? 13.695 -11.742 -20.078 1 91.38 78 GLY A CA 1
ATOM 595 C C . GLY A 1 78 ? 13.289 -12.438 -18.781 1 91.38 78 GLY A C 1
ATOM 596 O O . GLY A 1 78 ? 13.453 -11.891 -17.703 1 91.38 78 GLY A O 1
ATOM 597 N N . PRO A 1 79 ? 12.82 -13.672 -18.953 1 93 79 PRO A N 1
ATOM 598 C CA . PRO A 1 79 ? 12.273 -14.43 -17.828 1 93 79 PRO A CA 1
ATOM 599 C C . PRO A 1 79 ? 13.336 -14.836 -16.812 1 93 79 PRO A C 1
ATOM 601 O O . PRO A 1 79 ? 13.008 -15.203 -15.68 1 93 79 PRO A O 1
ATOM 604 N N . ARG A 1 80 ? 14.609 -14.773 -17.219 1 95.38 80 ARG A N 1
ATOM 605 C CA . ARG A 1 80 ? 15.695 -15.148 -16.312 1 95.38 80 ARG A CA 1
ATOM 606 C C . ARG A 1 80 ? 15.797 -14.164 -15.156 1 95.38 80 ARG A C 1
ATOM 608 O O . ARG A 1 80 ? 16.391 -14.477 -14.125 1 95.38 80 ARG A O 1
ATOM 615 N N . ALA A 1 81 ? 15.195 -12.977 -15.32 1 96.81 81 ALA A N 1
ATOM 616 C CA . ALA A 1 81 ? 15.281 -11.945 -14.297 1 96.81 81 ALA A CA 1
ATOM 617 C C . ALA A 1 81 ? 14.227 -12.156 -13.219 1 96.81 81 ALA A C 1
ATOM 619 O O . ALA A 1 81 ? 14.312 -11.578 -12.133 1 96.81 81 ALA A O 1
ATOM 620 N N . VAL A 1 82 ? 13.258 -12.961 -13.477 1 97.62 82 VAL A N 1
ATOM 621 C CA . VAL A 1 82 ? 12.055 -13.008 -12.656 1 97.62 82 VAL A CA 1
ATOM 622 C C . VAL A 1 82 ? 12.391 -13.539 -11.266 1 97.62 82 VAL A C 1
ATOM 624 O O . VAL A 1 82 ? 12.125 -12.883 -10.258 1 97.62 82 VAL A O 1
ATOM 627 N N . GLU A 1 83 ? 13 -14.727 -11.195 1 97.5 83 GLU A N 1
ATOM 628 C CA . GLU A 1 83 ? 13.266 -15.344 -9.898 1 97.5 83 GLU A CA 1
ATOM 629 C C . GLU A 1 83 ? 14.234 -14.508 -9.078 1 97.5 83 GLU A C 1
ATOM 631 O O . GLU A 1 83 ? 13.977 -14.234 -7.902 1 97.5 83 GLU A O 1
ATOM 636 N N . PRO A 1 84 ? 15.344 -14 -9.68 1 98 84 PRO A N 1
ATOM 637 C CA . PRO A 1 84 ? 16.219 -13.109 -8.922 1 98 84 PRO A CA 1
ATOM 638 C C . PRO A 1 84 ? 15.523 -11.828 -8.477 1 98 84 PRO A C 1
ATOM 640 O O . PRO A 1 84 ? 15.797 -11.312 -7.391 1 98 84 PRO A O 1
ATOM 643 N N . ALA A 1 85 ? 14.633 -11.312 -9.281 1 98.44 85 ALA A N 1
ATOM 644 C CA . ALA A 1 85 ? 13.875 -10.109 -8.922 1 98.44 85 ALA A CA 1
ATOM 645 C C . ALA A 1 85 ? 12.977 -10.367 -7.715 1 98.44 85 ALA A C 1
ATOM 647 O O . ALA A 1 85 ? 12.93 -9.555 -6.789 1 98.44 85 ALA A O 1
ATOM 648 N N . VAL A 1 86 ? 12.352 -11.508 -7.742 1 98.62 86 VAL A N 1
ATOM 649 C CA . VAL A 1 86 ? 11.461 -11.875 -6.648 1 98.62 86 VAL A CA 1
ATOM 650 C C . VAL A 1 86 ? 12.258 -12.031 -5.355 1 98.62 86 VAL A C 1
ATOM 652 O O . VAL A 1 86 ? 11.93 -11.406 -4.34 1 98.62 86 VAL A O 1
ATOM 655 N N . THR A 1 87 ? 13.328 -12.828 -5.418 1 98.44 87 THR A N 1
ATOM 656 C CA . THR A 1 87 ? 14.109 -13.117 -4.223 1 98.44 87 THR A CA 1
ATOM 657 C C . THR A 1 87 ? 14.773 -11.852 -3.689 1 98.44 87 THR A C 1
ATOM 659 O O . THR A 1 87 ? 14.789 -11.617 -2.48 1 98.44 87 THR A O 1
ATOM 662 N N . GLY A 1 88 ? 15.297 -11.078 -4.613 1 98.5 88 GLY A N 1
ATOM 663 C CA . GLY A 1 88 ? 15.93 -9.82 -4.223 1 98.5 88 GLY A CA 1
ATOM 664 C C . GLY A 1 88 ? 14.953 -8.836 -3.604 1 98.5 88 GLY A C 1
ATOM 665 O O . GLY A 1 88 ? 15.25 -8.234 -2.572 1 98.5 88 GLY A O 1
ATOM 666 N N . TYR A 1 89 ? 13.797 -8.672 -4.219 1 98.5 89 TYR A N 1
ATOM 667 C CA . TYR A 1 89 ? 12.797 -7.738 -3.725 1 98.5 89 TYR A CA 1
ATOM 668 C C . TYR A 1 89 ? 12.266 -8.172 -2.363 1 98.5 89 TYR A C 1
ATOM 670 O O . TYR A 1 89 ? 12.172 -7.359 -1.439 1 98.5 89 TYR A O 1
ATOM 678 N N . VAL A 1 90 ? 11.938 -9.414 -2.225 1 98.5 90 VAL A N 1
ATOM 679 C CA . VAL A 1 90 ? 11.445 -9.93 -0.948 1 98.5 90 VAL A CA 1
ATOM 680 C C . VAL A 1 90 ? 12.5 -9.703 0.135 1 98.5 90 VAL A C 1
ATOM 682 O O . VAL A 1 90 ? 12.18 -9.266 1.243 1 98.5 90 VAL A O 1
ATOM 685 N N . GLY A 1 91 ? 13.75 -10.031 -0.194 1 98.19 91 GLY A N 1
ATOM 686 C CA . GLY A 1 91 ? 14.828 -9.789 0.75 1 98.19 91 GLY A CA 1
ATOM 687 C C . GLY A 1 91 ? 14.922 -8.336 1.184 1 98.19 91 GLY A C 1
ATOM 688 O O . GLY A 1 91 ? 15.039 -8.047 2.375 1 98.19 91 GLY A O 1
ATOM 689 N N . LEU A 1 92 ? 14.852 -7.414 0.287 1 97.38 92 LEU A N 1
ATOM 690 C CA . LEU A 1 92 ? 14.922 -5.984 0.573 1 97.38 92 LEU A CA 1
ATOM 691 C C . LEU A 1 92 ? 13.719 -5.539 1.401 1 97.38 92 LEU A C 1
ATOM 693 O O . LEU A 1 92 ? 13.867 -4.766 2.35 1 97.38 92 LEU A O 1
ATOM 697 N N . ALA A 1 93 ? 12.547 -6.012 0.98 1 96.19 93 ALA A N 1
ATOM 698 C CA . ALA A 1 93 ? 11.328 -5.652 1.688 1 96.19 93 ALA A CA 1
ATOM 699 C C . ALA A 1 93 ? 11.398 -6.062 3.156 1 96.19 93 ALA A C 1
ATOM 701 O O . ALA A 1 93 ? 10.992 -5.309 4.039 1 96.19 93 ALA A O 1
ATOM 702 N N . LEU A 1 94 ? 11.938 -7.199 3.391 1 96.62 94 LEU A N 1
ATOM 703 C CA . LEU A 1 94 ? 12.039 -7.699 4.758 1 96.62 94 LEU A CA 1
ATOM 704 C C . LEU A 1 94 ? 13.125 -6.965 5.527 1 96.62 94 LEU A C 1
ATOM 706 O O . LEU A 1 94 ? 12.953 -6.633 6.699 1 96.62 94 LEU A O 1
ATOM 710 N N . LEU A 1 95 ? 14.203 -6.723 4.875 1 95.88 95 LEU A N 1
ATOM 711 C CA . LEU A 1 95 ? 15.328 -6.043 5.5 1 95.88 95 LEU A CA 1
ATOM 712 C C . LEU A 1 95 ? 14.953 -4.617 5.895 1 95.88 95 LEU A C 1
ATOM 714 O O . LEU A 1 95 ? 15.359 -4.137 6.957 1 95.88 95 LEU A O 1
ATOM 718 N N . PHE A 1 96 ? 14.164 -3.965 5.094 1 94.75 96 PHE A N 1
ATOM 719 C CA . PHE A 1 96 ? 13.805 -2.566 5.293 1 94.75 96 PHE A CA 1
ATOM 720 C C . PHE A 1 96 ? 12.312 -2.428 5.566 1 94.75 96 PHE A C 1
ATOM 722 O O . PHE A 1 96 ? 11.656 -1.527 5.035 1 94.75 96 PHE A O 1
ATOM 729 N N . HIS A 1 97 ? 11.781 -3.307 6.375 1 92.69 97 HIS A N 1
ATOM 730 C CA . HIS A 1 97 ? 10.336 -3.412 6.551 1 92.69 97 HIS A CA 1
ATOM 731 C C . HIS A 1 97 ? 9.758 -2.135 7.152 1 92.69 97 HIS A C 1
ATOM 733 O O . HIS A 1 97 ? 8.648 -1.728 6.805 1 92.69 97 HIS A O 1
ATOM 739 N N . LEU A 1 98 ? 10.5 -1.418 7.992 1 90.31 98 LEU A N 1
ATOM 740 C CA . LEU A 1 98 ? 9.992 -0.183 8.578 1 90.31 98 LEU A CA 1
ATOM 741 C C . LEU A 1 98 ? 10.039 0.958 7.566 1 90.31 98 LEU A C 1
ATOM 743 O O . LEU A 1 98 ? 9.094 1.746 7.469 1 90.31 98 LEU A O 1
ATOM 747 N N . GLU A 1 99 ? 11.109 1.037 6.805 1 90.06 99 GLU A N 1
ATOM 748 C CA . GLU A 1 99 ? 11.227 2.049 5.758 1 90.06 99 GLU A CA 1
ATOM 749 C C . GLU A 1 99 ? 10.156 1.86 4.688 1 90.06 99 GLU A C 1
ATOM 751 O O . GLU A 1 99 ? 9.625 2.838 4.16 1 90.06 99 GLU A O 1
ATOM 756 N N . LEU A 1 100 ? 9.898 0.607 4.414 1 88.38 100 LEU A N 1
ATOM 757 C CA . LEU A 1 100 ? 8.883 0.283 3.42 1 88.38 100 LEU A CA 1
ATOM 758 C C . LEU A 1 100 ? 7.512 0.787 3.861 1 88.38 100 LEU A C 1
ATOM 760 O O . LEU A 1 100 ? 6.742 1.297 3.043 1 88.38 100 LEU A O 1
ATOM 764 N N . LYS A 1 101 ? 7.266 0.663 5.117 1 83.44 101 LYS A N 1
ATOM 765 C CA . LYS A 1 101 ? 6.02 1.191 5.668 1 83.44 101 LYS A CA 1
ATOM 766 C C . LYS A 1 101 ? 5.91 2.695 5.43 1 83.44 101 LYS A C 1
ATOM 768 O O . LYS A 1 101 ? 4.84 3.197 5.082 1 83.44 101 LYS A O 1
ATOM 773 N N . ILE A 1 102 ? 6.973 3.359 5.582 1 81.75 102 ILE A N 1
ATOM 774 C CA . ILE A 1 102 ? 7.012 4.805 5.391 1 81.75 102 ILE A CA 1
ATOM 775 C C . ILE A 1 102 ? 6.82 5.133 3.914 1 81.75 102 ILE A C 1
ATOM 777 O O . ILE A 1 102 ? 6.043 6.023 3.564 1 81.75 102 ILE A O 1
ATOM 781 N N . ILE A 1 103 ? 7.461 4.355 3.037 1 79 103 ILE A N 1
ATOM 782 C CA . ILE A 1 103 ? 7.441 4.598 1.599 1 79 103 ILE A CA 1
ATOM 783 C C . ILE A 1 103 ? 6.023 4.402 1.062 1 79 103 ILE A C 1
ATOM 785 O O . ILE A 1 103 ? 5.52 5.234 0.307 1 79 103 ILE A O 1
ATOM 789 N N . PHE A 1 104 ? 5.379 3.385 1.446 1 71.62 104 PHE A N 1
ATOM 790 C CA . PHE A 1 104 ? 4.074 3.049 0.896 1 71.62 104 PHE A CA 1
ATOM 791 C C . PHE A 1 104 ? 2.988 3.934 1.5 1 71.62 104 PHE A C 1
ATOM 793 O O . PHE A 1 104 ? 2.018 4.281 0.826 1 71.62 104 PHE A O 1
ATOM 800 N N . ALA A 1 105 ? 3.193 4.316 2.707 1 66.56 105 ALA A N 1
ATOM 801 C CA . ALA A 1 105 ? 2.215 5.18 3.365 1 66.56 105 ALA A CA 1
ATOM 802 C C . ALA A 1 105 ? 2.336 6.617 2.871 1 66.56 105 ALA A C 1
ATOM 804 O O . ALA A 1 105 ? 1.335 7.332 2.762 1 66.56 105 ALA A O 1
ATOM 805 N N . GLU A 1 106 ? 3.549 7.004 2.592 1 62.22 106 GLU A N 1
ATOM 806 C CA . GLU A 1 106 ? 3.785 8.438 2.463 1 62.22 106 GLU A CA 1
ATOM 807 C C . GLU A 1 106 ? 4.199 8.805 1.042 1 62.22 106 GLU A C 1
ATOM 809 O O . GLU A 1 106 ? 4.035 9.953 0.618 1 62.22 106 GLU A O 1
ATOM 814 N N . LEU A 1 107 ? 4.809 7.848 0.388 1 57.66 107 LEU A N 1
ATOM 815 C CA . LEU A 1 107 ? 5.637 8.148 -0.776 1 57.66 107 LEU A CA 1
ATOM 816 C C . LEU A 1 107 ? 4.805 8.781 -1.884 1 57.66 107 LEU A C 1
ATOM 818 O O . LEU A 1 107 ? 5.254 9.727 -2.537 1 57.66 107 LEU A O 1
ATOM 822 N N . PRO A 1 108 ? 3.586 8.25 -2.045 1 56.19 108 PRO A N 1
ATOM 823 C CA . PRO A 1 108 ? 2.947 8.953 -3.158 1 56.19 108 PRO A CA 1
ATOM 824 C C . PRO A 1 108 ? 2.871 10.461 -2.934 1 56.19 108 PRO A C 1
ATOM 826 O O . PRO A 1 108 ? 2.896 11.234 -3.896 1 56.19 108 PRO A O 1
ATOM 829 N N . GLN A 1 109 ? 2.875 10.852 -1.697 1 54.91 109 GLN A N 1
ATOM 830 C CA . GLN A 1 109 ? 2.789 12.266 -1.355 1 54.91 109 GLN A CA 1
ATOM 831 C C . GLN A 1 109 ? 4.168 12.914 -1.342 1 54.91 109 GLN A C 1
ATOM 833 O O . GLN A 1 109 ? 4.285 14.141 -1.392 1 54.91 109 GLN A O 1
ATOM 838 N N . MET A 1 110 ? 5.066 12.094 -1.145 1 56.91 110 MET A N 1
ATOM 839 C CA . MET A 1 110 ? 6.422 12.625 -0.995 1 56.91 110 MET A CA 1
ATOM 840 C C . MET A 1 110 ? 7.133 12.688 -2.342 1 56.91 110 MET A C 1
ATOM 842 O O . MET A 1 110 ? 8.297 13.094 -2.416 1 56.91 110 MET A O 1
ATOM 846 N N . LEU A 1 111 ? 6.504 12.016 -3.289 1 54.28 111 LEU A N 1
ATOM 847 C CA . LEU A 1 111 ? 7.121 11.898 -4.605 1 54.28 111 LEU A CA 1
ATOM 848 C C . LEU A 1 111 ? 7.66 13.25 -5.07 1 54.28 111 LEU A C 1
ATOM 850 O O . LEU A 1 111 ? 8.625 13.305 -5.832 1 54.28 111 LEU A O 1
ATOM 854 N N . GLY A 1 112 ? 7.191 14.289 -4.465 1 56.5 112 GLY A N 1
ATOM 855 C CA . GLY A 1 112 ? 7.785 15.547 -4.887 1 56.5 112 GLY A CA 1
ATOM 856 C C . GLY A 1 112 ? 9.102 15.844 -4.199 1 56.5 112 GLY A C 1
ATOM 857 O O . GLY A 1 112 ? 9.781 16.812 -4.539 1 56.5 112 GLY A O 1
ATOM 858 N N . HIS A 1 113 ? 9.477 14.938 -3.4 1 63.41 113 HIS A N 1
ATOM 859 C CA . HIS A 1 113 ? 10.742 15.195 -2.713 1 63.41 113 HIS A CA 1
ATOM 860 C C . HIS A 1 113 ? 11.93 14.695 -3.533 1 63.41 113 HIS A C 1
ATOM 862 O O . HIS A 1 113 ? 11.969 13.523 -3.926 1 63.41 113 HIS A O 1
ATOM 868 N N . PRO A 1 114 ? 12.781 15.555 -3.818 1 64.19 114 PRO A N 1
ATOM 869 C CA . PRO A 1 114 ? 13.914 15.195 -4.676 1 64.19 114 PRO A CA 1
ATOM 870 C C . PRO A 1 114 ? 14.641 13.945 -4.191 1 64.19 114 PRO A C 1
ATOM 872 O O . PRO A 1 114 ? 15.047 13.109 -5.004 1 64.19 114 PRO A O 1
ATOM 875 N N . ALA A 1 115 ? 14.82 13.906 -2.848 1 64.69 115 ALA A N 1
ATOM 876 C CA . ALA A 1 115 ? 15.562 12.781 -2.279 1 64.69 115 ALA A CA 1
ATOM 877 C C . ALA A 1 115 ? 14.844 11.461 -2.547 1 64.69 115 ALA A C 1
ATOM 879 O O . ALA A 1 115 ? 15.469 10.398 -2.543 1 64.69 115 ALA A O 1
ATOM 880 N N . LEU A 1 116 ? 13.617 11.625 -2.953 1 74.88 116 LEU A N 1
ATOM 881 C CA . LEU A 1 116 ? 12.812 10.422 -3.117 1 74.88 116 LEU A CA 1
ATOM 882 C C . LEU A 1 116 ? 12.461 10.195 -4.586 1 74.88 116 LEU A C 1
ATOM 884 O O . LEU A 1 116 ? 11.781 9.219 -4.926 1 74.88 116 LEU A O 1
ATOM 888 N N . ALA A 1 117 ? 13.094 11.039 -5.406 1 77.88 117 ALA A N 1
ATOM 889 C CA . ALA A 1 117 ? 12.758 11.039 -6.824 1 77.88 117 ALA A CA 1
ATOM 890 C C . ALA A 1 117 ? 13.281 9.789 -7.52 1 77.88 117 ALA A C 1
ATOM 892 O O . ALA A 1 117 ? 12.82 9.438 -8.609 1 77.88 117 ALA A O 1
ATOM 893 N N . VAL A 1 118 ? 14.242 9.102 -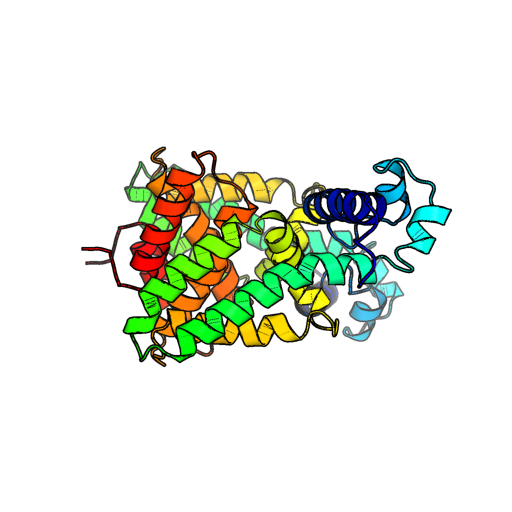6.891 1 81.06 118 VAL A N 1
ATOM 894 C CA . VAL A 1 118 ? 14.875 7.945 -7.523 1 81.06 118 VAL A CA 1
ATOM 895 C C . VAL A 1 118 ? 14.008 6.703 -7.316 1 81.06 118 VAL A C 1
ATOM 897 O O . VAL A 1 118 ? 14.164 5.707 -8.023 1 81.06 118 VAL A O 1
ATOM 900 N N . ILE A 1 119 ? 13.086 6.738 -6.449 1 85.38 119 ILE A N 1
ATOM 901 C CA . ILE A 1 119 ? 12.367 5.543 -6.02 1 85.38 119 ILE A CA 1
ATOM 902 C C . ILE A 1 119 ? 11.367 5.129 -7.094 1 85.38 119 ILE A C 1
ATOM 904 O O . ILE A 1 119 ? 11.352 3.971 -7.523 1 85.38 119 ILE A O 1
ATOM 908 N N . PRO A 1 120 ? 10.656 6.086 -7.695 1 85.69 120 PRO A N 1
ATOM 909 C CA . PRO A 1 120 ? 9.633 5.664 -8.664 1 85.69 120 PRO A CA 1
ATOM 910 C C . PRO A 1 120 ? 10.234 4.992 -9.891 1 85.69 120 PRO A C 1
ATOM 912 O O . PRO A 1 120 ? 9.812 3.895 -10.266 1 85.69 120 PRO A O 1
ATOM 915 N N . PRO A 1 121 ? 11.297 5.543 -10.469 1 89.19 121 PRO A N 1
ATOM 916 C CA . PRO A 1 121 ? 11.891 4.852 -11.609 1 89.19 121 PRO A CA 1
ATOM 917 C C . PRO A 1 121 ? 12.492 3.5 -11.234 1 89.19 121 PRO A C 1
ATOM 919 O O . PRO A 1 121 ? 12.5 2.574 -12.055 1 89.19 121 PRO A O 1
ATOM 922 N N . ALA A 1 122 ? 13.031 3.426 -10.039 1 92.75 122 ALA A N 1
ATOM 923 C CA . ALA A 1 122 ? 13.594 2.156 -9.594 1 92.75 122 ALA A CA 1
ATOM 924 C C . ALA A 1 122 ? 12.508 1.099 -9.422 1 92.75 122 ALA A C 1
ATOM 926 O O . ALA A 1 122 ? 12.719 -0.074 -9.742 1 92.75 122 ALA A O 1
ATOM 927 N N . VAL A 1 123 ? 11.391 1.475 -8.953 1 92.62 123 VAL A N 1
ATOM 928 C CA . VAL A 1 123 ? 10.258 0.564 -8.797 1 92.62 123 VAL A CA 1
ATOM 929 C C . VAL A 1 123 ? 9.773 0.107 -10.172 1 92.62 123 VAL A C 1
ATOM 931 O O . VAL A 1 123 ? 9.438 -1.065 -10.359 1 92.62 123 VAL A O 1
ATOM 934 N N . ASP A 1 124 ? 9.766 1.033 -11.102 1 93.06 124 ASP A N 1
ATOM 935 C CA . ASP A 1 124 ? 9.359 0.685 -12.461 1 93.06 124 ASP A CA 1
ATOM 936 C C . ASP A 1 124 ? 10.305 -0.349 -13.07 1 93.06 124 ASP A C 1
ATOM 938 O O . ASP A 1 124 ? 9.867 -1.269 -13.766 1 93.06 124 ASP A O 1
ATOM 942 N N . ARG A 1 125 ? 11.562 -0.121 -12.805 1 95.75 125 ARG A N 1
ATOM 943 C CA . ARG A 1 125 ? 12.555 -1.07 -13.305 1 95.75 125 ARG A CA 1
ATOM 944 C C . ARG A 1 125 ? 12.375 -2.441 -12.656 1 95.75 125 ARG A C 1
ATOM 946 O O . ARG A 1 125 ? 12.492 -3.469 -13.328 1 95.75 125 ARG A O 1
ATOM 953 N N . LEU A 1 126 ? 12.086 -2.432 -11.414 1 97.44 126 LEU A N 1
ATOM 954 C CA . LEU A 1 126 ? 11.812 -3.691 -10.734 1 97.44 126 LEU A CA 1
ATOM 955 C C . LEU A 1 126 ? 10.586 -4.375 -11.336 1 97.44 126 LEU A C 1
ATOM 957 O O . LEU A 1 126 ? 10.602 -5.582 -11.578 1 97.44 126 LEU A O 1
ATOM 961 N N . ALA A 1 127 ? 9.57 -3.584 -11.555 1 96.75 127 ALA A N 1
ATOM 962 C CA . ALA A 1 127 ? 8.344 -4.125 -12.141 1 96.75 127 ALA A CA 1
ATOM 963 C C . ALA A 1 127 ? 8.625 -4.766 -13.5 1 96.75 127 ALA A C 1
ATOM 965 O O . ALA A 1 127 ? 8.086 -5.828 -13.812 1 96.75 127 ALA A O 1
ATOM 966 N N . ASP A 1 128 ? 9.469 -4.098 -14.219 1 97.06 128 ASP A N 1
ATOM 967 C CA . ASP A 1 128 ? 9.836 -4.621 -15.531 1 97.06 128 ASP A CA 1
ATOM 968 C C . ASP A 1 128 ? 10.539 -5.973 -15.406 1 97.06 128 ASP A C 1
ATOM 970 O O . ASP A 1 128 ? 10.258 -6.895 -16.172 1 97.06 128 ASP A O 1
ATOM 974 N N . ALA A 1 129 ? 11.43 -6.062 -14.492 1 97.88 129 ALA A N 1
ATOM 975 C CA . ALA A 1 129 ? 12.141 -7.316 -14.25 1 97.88 129 ALA A CA 1
ATOM 976 C C . ALA A 1 129 ? 11.188 -8.398 -13.758 1 97.88 129 ALA A C 1
ATOM 978 O O . ALA A 1 129 ? 11.266 -9.547 -14.203 1 97.88 129 ALA A O 1
ATOM 979 N N . LEU A 1 130 ? 10.273 -8.055 -12.898 1 98.12 130 LEU A N 1
ATOM 980 C CA . LEU A 1 130 ? 9.297 -9 -12.367 1 98.12 130 LEU A CA 1
ATOM 981 C C . LEU A 1 130 ? 8.391 -9.516 -13.477 1 98.12 130 LEU A C 1
ATOM 983 O O . LEU A 1 130 ? 7.953 -10.672 -13.438 1 98.12 130 LEU A O 1
ATOM 987 N N . ALA A 1 131 ? 8.172 -8.656 -14.438 1 97.25 131 ALA A N 1
ATOM 988 C CA . ALA A 1 131 ? 7.312 -9.016 -15.562 1 97.25 131 ALA A CA 1
ATOM 989 C C . ALA A 1 131 ? 8.078 -9.844 -16.594 1 97.25 131 ALA A C 1
ATOM 991 O O . ALA A 1 131 ? 7.52 -10.227 -17.625 1 97.25 131 ALA A O 1
ATOM 992 N N . GLY A 1 132 ? 9.383 -10.102 -16.359 1 96.62 132 GLY A N 1
ATOM 993 C CA . GLY A 1 132 ? 10.195 -10.789 -17.344 1 96.62 132 GLY A CA 1
ATOM 994 C C . GLY A 1 132 ? 10.398 -9.977 -18.609 1 96.62 132 GLY A C 1
ATOM 995 O O . GLY A 1 132 ? 10.484 -10.539 -19.703 1 96.62 132 GLY A O 1
ATOM 996 N N . ARG A 1 133 ? 10.266 -8.695 -18.469 1 95.81 133 ARG A N 1
ATOM 997 C CA . ARG A 1 133 ? 10.414 -7.742 -19.562 1 95.81 133 ARG A CA 1
ATOM 998 C C . ARG A 1 133 ? 9.336 -7.949 -20.625 1 95.81 133 ARG A C 1
ATOM 1000 O O . ARG A 1 133 ? 9.523 -7.605 -21.781 1 95.81 133 ARG A O 1
ATOM 1007 N N . SER A 1 134 ? 8.297 -8.547 -20.188 1 95.56 134 SER A N 1
ATOM 1008 C CA . SER A 1 134 ? 7.141 -8.742 -21.062 1 95.56 134 SER A CA 1
ATOM 1009 C C . SER A 1 134 ? 6.23 -7.52 -21.047 1 95.56 134 SER A C 1
ATOM 1011 O O . SER A 1 134 ? 6.125 -6.824 -20.047 1 95.56 134 SER A O 1
ATOM 1013 N N . ARG A 1 135 ? 5.574 -7.324 -22.172 1 94.25 135 ARG A N 1
ATOM 1014 C CA . ARG A 1 135 ? 4.617 -6.227 -22.266 1 94.25 135 ARG A CA 1
ATOM 1015 C C . ARG A 1 135 ? 3.186 -6.754 -22.281 1 94.25 135 ARG A C 1
ATOM 1017 O O . ARG A 1 135 ? 2.24 -5.996 -22.5 1 94.25 135 ARG A O 1
ATOM 1024 N N . GLU A 1 136 ? 3.049 -8.031 -22.016 1 96 136 GLU A N 1
ATOM 1025 C CA . GLU A 1 136 ? 1.714 -8.617 -21.922 1 96 136 GLU A CA 1
ATOM 1026 C C . GLU A 1 136 ? 0.976 -8.102 -20.688 1 96 136 GLU A C 1
ATOM 1028 O O . GLU A 1 136 ? 1.567 -7.973 -19.609 1 96 136 GLU A O 1
ATOM 1033 N N . PRO A 1 137 ? -0.29 -7.828 -20.828 1 96.69 137 PRO A N 1
ATOM 1034 C CA . PRO A 1 137 ? -1.067 -7.266 -19.719 1 96.69 137 PRO A CA 1
ATOM 1035 C C . PRO A 1 137 ? -0.985 -8.109 -18.453 1 96.69 137 PRO A C 1
ATOM 1037 O O . PRO A 1 137 ? -0.853 -7.566 -17.359 1 96.69 137 PRO A O 1
ATOM 1040 N N . GLY A 1 138 ? -1.028 -9.383 -18.656 1 96.62 138 GLY A N 1
ATOM 1041 C CA . GLY A 1 138 ? -0.948 -10.266 -17.5 1 96.62 138 GLY A CA 1
ATOM 1042 C C . GLY A 1 138 ? 0.348 -10.117 -16.734 1 96.62 138 GLY A C 1
ATOM 1043 O O . GLY A 1 138 ? 0.339 -10.078 -15.492 1 96.62 138 GLY A O 1
ATOM 1044 N N . ALA A 1 139 ? 1.44 -10.016 -17.484 1 96.88 139 ALA A N 1
ATOM 1045 C CA . ALA A 1 139 ? 2.752 -9.867 -16.859 1 96.88 139 ALA A CA 1
ATOM 1046 C C . ALA A 1 139 ? 2.869 -8.516 -16.156 1 96.88 139 ALA A C 1
ATOM 1048 O O . ALA A 1 139 ? 3.414 -8.43 -15.047 1 96.88 139 ALA A O 1
ATOM 1049 N N . LEU A 1 140 ? 2.342 -7.5 -16.766 1 97.06 140 LEU A N 1
ATOM 1050 C CA . LEU A 1 140 ? 2.414 -6.152 -16.203 1 97.06 140 LEU A CA 1
ATOM 1051 C C . LEU A 1 140 ? 1.593 -6.051 -14.922 1 97.06 140 LEU A C 1
ATOM 1053 O O . LEU A 1 140 ? 2.072 -5.531 -13.914 1 97.06 140 LEU A O 1
ATOM 1057 N N . VAL A 1 141 ? 0.406 -6.559 -14.938 1 97.62 141 VAL A N 1
ATOM 1058 C CA . VAL A 1 141 ? -0.492 -6.504 -13.789 1 97.62 141 VAL A CA 1
ATOM 1059 C C . VAL A 1 141 ? 0.067 -7.359 -12.656 1 97.62 141 VAL A C 1
ATOM 1061 O O . VAL A 1 141 ? 0.112 -6.918 -11.5 1 97.62 141 VAL A O 1
ATOM 1064 N N . SER A 1 142 ? 0.537 -8.547 -13 1 97.81 142 SER A N 1
ATOM 1065 C CA . SER A 1 142 ? 1.048 -9.445 -11.969 1 97.81 142 SER A CA 1
ATOM 1066 C C . SER A 1 142 ? 2.295 -8.867 -11.305 1 97.81 142 SER A C 1
ATOM 1068 O O . SER A 1 142 ? 2.504 -9.047 -10.102 1 97.81 142 SER A O 1
ATOM 1070 N N . ALA A 1 143 ? 3.129 -8.203 -12.102 1 98.06 143 ALA A N 1
ATOM 1071 C CA . ALA A 1 143 ? 4.324 -7.574 -11.539 1 98.06 143 ALA A CA 1
ATOM 1072 C C . ALA A 1 143 ? 3.953 -6.523 -10.492 1 98.06 143 ALA A C 1
ATOM 1074 O O . ALA A 1 143 ? 4.539 -6.48 -9.414 1 98.06 143 ALA A O 1
ATOM 1075 N N . ARG A 1 144 ? 2.971 -5.723 -10.805 1 96.75 144 ARG A N 1
ATOM 1076 C CA . ARG A 1 144 ? 2.506 -4.703 -9.867 1 96.75 144 ARG A CA 1
ATOM 1077 C C . ARG A 1 144 ? 1.877 -5.336 -8.633 1 96.75 144 ARG A C 1
ATOM 1079 O O . ARG A 1 144 ? 2.059 -4.848 -7.516 1 96.75 144 ARG A O 1
ATOM 1086 N N . MET A 1 145 ? 1.196 -6.398 -8.852 1 97.38 145 MET A N 1
ATOM 1087 C CA . MET A 1 145 ? 0.587 -7.121 -7.738 1 97.38 145 MET A CA 1
ATOM 1088 C C . MET A 1 145 ? 1.653 -7.66 -6.789 1 97.38 145 MET A C 1
ATOM 1090 O O . MET A 1 145 ? 1.474 -7.645 -5.57 1 97.38 145 MET A O 1
ATOM 1094 N N . VAL A 1 146 ? 2.725 -8.125 -7.34 1 98.12 146 VAL A N 1
ATOM 1095 C CA . VAL A 1 146 ? 3.801 -8.641 -6.5 1 98.12 146 VAL A CA 1
ATOM 1096 C C . VAL A 1 146 ? 4.414 -7.508 -5.684 1 98.12 146 VAL A C 1
ATOM 1098 O O . VAL A 1 146 ? 4.633 -7.652 -4.477 1 98.12 146 VAL A O 1
ATOM 1101 N N . ILE A 1 147 ? 4.664 -6.406 -6.336 1 95.94 147 ILE A N 1
ATOM 1102 C CA . ILE A 1 147 ? 5.25 -5.258 -5.652 1 95.94 147 ILE A CA 1
ATOM 1103 C C . ILE A 1 147 ? 4.363 -4.852 -4.477 1 95.94 147 ILE A C 1
ATOM 1105 O O . ILE A 1 147 ? 4.824 -4.785 -3.334 1 95.94 147 ILE A O 1
ATOM 1109 N N . GLY A 1 148 ? 3.143 -4.66 -4.703 1 93.62 148 GLY A N 1
ATOM 1110 C CA . GLY A 1 148 ? 2.219 -4.254 -3.658 1 93.62 148 GLY A CA 1
ATOM 1111 C C . GLY A 1 148 ? 1.949 -5.348 -2.643 1 93.62 148 GLY A C 1
ATOM 1112 O O . GLY A 1 148 ? 1.838 -5.078 -1.444 1 93.62 148 GLY A O 1
ATOM 1113 N N . GLY A 1 149 ? 1.78 -6.559 -3.133 1 96.06 149 GLY A N 1
ATOM 1114 C CA . GLY A 1 149 ? 1.477 -7.68 -2.258 1 96.06 149 GLY A CA 1
ATOM 1115 C C . GLY A 1 149 ? 2.559 -7.945 -1.229 1 96.06 149 GLY A C 1
ATOM 1116 O O . GLY A 1 149 ? 2.264 -8.148 -0.049 1 96.06 149 GLY A O 1
ATOM 1117 N N . VAL A 1 150 ? 3.77 -7.918 -1.67 1 96.75 150 VAL A N 1
ATOM 1118 C CA . VAL A 1 150 ? 4.891 -8.133 -0.761 1 96.75 150 VAL A CA 1
ATOM 1119 C C . VAL A 1 150 ? 4.977 -6.973 0.234 1 96.75 150 VAL A C 1
ATOM 1121 O O . VAL A 1 150 ? 5.121 -7.195 1.439 1 96.75 150 VAL A O 1
ATOM 1124 N N . ALA A 1 151 ? 4.824 -5.82 -0.306 1 91.88 151 ALA A N 1
ATOM 1125 C CA . ALA A 1 151 ? 4.922 -4.637 0.545 1 91.88 151 ALA A CA 1
ATOM 1126 C C . ALA A 1 151 ? 3.865 -4.664 1.646 1 91.88 151 ALA A C 1
ATOM 1128 O O . ALA A 1 151 ? 4.176 -4.453 2.82 1 91.88 151 ALA A O 1
ATOM 1129 N N . VAL A 1 152 ? 2.723 -4.984 1.347 1 89.12 152 VAL A N 1
ATOM 1130 C CA . VAL A 1 152 ? 1.611 -4.953 2.293 1 89.12 152 VAL A CA 1
ATOM 1131 C C . VAL A 1 152 ? 1.749 -6.105 3.287 1 89.12 152 VAL A C 1
ATOM 1133 O O . VAL A 1 152 ? 1.525 -5.926 4.488 1 89.12 152 VAL A O 1
ATOM 1136 N N . ALA A 1 153 ? 2.076 -7.242 2.809 1 93.31 153 ALA A N 1
ATOM 1137 C CA . ALA A 1 153 ? 2.252 -8.383 3.707 1 93.31 153 ALA A CA 1
ATOM 1138 C C . ALA A 1 153 ? 3.35 -8.109 4.73 1 93.31 153 ALA A C 1
ATOM 1140 O O . ALA A 1 153 ? 3.215 -8.461 5.906 1 93.31 153 ALA A O 1
ATOM 1141 N N . VAL A 1 154 ? 4.379 -7.465 4.297 1 93 154 VAL A N 1
ATOM 1142 C CA . VAL A 1 154 ? 5.508 -7.172 5.172 1 93 154 VAL A CA 1
ATOM 1143 C C . VAL A 1 154 ? 5.141 -6.043 6.133 1 93 154 VAL A C 1
ATOM 1145 O O . VAL A 1 154 ? 5.434 -6.117 7.328 1 93 154 VAL A O 1
ATOM 1148 N N . ALA A 1 155 ? 4.527 -5.023 5.629 1 83.69 155 ALA A N 1
ATOM 1149 C CA . ALA A 1 155 ? 4.152 -3.865 6.434 1 83.69 155 ALA A CA 1
ATOM 1150 C C . ALA A 1 155 ? 3.115 -4.242 7.488 1 83.69 155 ALA A C 1
ATOM 1152 O O . ALA A 1 155 ? 3.146 -3.727 8.609 1 83.69 155 ALA A O 1
ATOM 1153 N N . GLY A 1 156 ? 2.143 -4.973 7.047 1 79.81 156 GLY A N 1
ATOM 1154 C CA . GLY A 1 156 ? 1.069 -5.34 7.957 1 79.81 156 GLY A CA 1
ATOM 1155 C C . GLY A 1 156 ? 1.469 -6.422 8.945 1 79.81 156 GLY A C 1
ATOM 1156 O O . GLY A 1 156 ? 0.808 -6.613 9.969 1 79.81 156 GLY A O 1
ATOM 1157 N N . GLY A 1 157 ? 2.426 -7.055 8.617 1 80.69 157 GLY A N 1
ATOM 1158 C CA . GLY A 1 157 ? 2.875 -8.133 9.477 1 80.69 157 GLY A CA 1
ATOM 1159 C C . GLY A 1 157 ? 1.925 -9.32 9.5 1 80.69 157 GLY A C 1
ATOM 1160 O O . GLY A 1 157 ? 0.71 -9.148 9.375 1 80.69 157 GLY A O 1
ATOM 1161 N N . VAL A 1 158 ? 2.332 -10.453 9.133 1 88.06 158 VAL A N 1
ATOM 1162 C CA . VAL A 1 158 ? 1.662 -11.727 9.336 1 88.06 158 VAL A CA 1
ATOM 1163 C C . VAL A 1 158 ? 2.369 -12.508 10.445 1 88.06 158 VAL A C 1
ATOM 1165 O O . VAL A 1 158 ? 3.596 -12.469 10.555 1 88.06 158 VAL A O 1
ATOM 1168 N N . ASP A 1 159 ? 1.514 -12.953 11.375 1 89.81 159 ASP A N 1
ATOM 1169 C CA . ASP A 1 159 ? 2.096 -13.625 12.531 1 89.81 159 ASP A CA 1
ATOM 1170 C C . ASP A 1 159 ? 2.699 -14.977 12.133 1 89.81 159 ASP A C 1
ATOM 1172 O O . ASP A 1 159 ? 2.129 -16.031 12.422 1 89.81 159 ASP A O 1
ATOM 1176 N N . VAL A 1 160 ? 3.834 -14.984 11.523 1 94.44 160 VAL A N 1
ATOM 1177 C CA . VAL A 1 160 ? 4.602 -16.172 11.141 1 94.44 160 VAL A CA 1
ATOM 1178 C C . VAL A 1 160 ? 6.09 -15.906 11.344 1 94.44 160 VAL A C 1
ATOM 1180 O O . VAL A 1 160 ? 6.531 -14.75 11.336 1 94.44 160 VAL A O 1
ATOM 1183 N N . PRO A 1 161 ? 6.816 -17 11.633 1 94.44 161 PRO A N 1
ATOM 1184 C CA . PRO A 1 161 ? 8.258 -16.812 11.773 1 94.44 161 PRO A CA 1
ATOM 1185 C C . PRO A 1 161 ? 8.891 -16.172 10.531 1 94.44 161 PRO A C 1
ATOM 1187 O O . PRO A 1 161 ? 8.43 -16.406 9.414 1 94.44 161 PRO A O 1
ATOM 1190 N N . PRO A 1 162 ? 9.914 -15.328 10.727 1 93.06 162 PRO A N 1
ATOM 1191 C CA . PRO A 1 162 ? 10.516 -14.57 9.625 1 93.06 162 PRO A CA 1
ATOM 1192 C C . PRO A 1 162 ? 10.953 -15.469 8.461 1 93.06 162 PRO A C 1
ATOM 1194 O O . PRO A 1 162 ? 10.82 -15.086 7.301 1 93.06 162 PRO A O 1
ATOM 1197 N N . ASP A 1 163 ? 11.523 -16.625 8.805 1 94.94 163 ASP A N 1
ATOM 1198 C CA . ASP A 1 163 ? 11.977 -17.516 7.75 1 94.94 163 ASP A CA 1
ATOM 1199 C C . ASP A 1 163 ? 10.805 -18.062 6.949 1 94.94 163 ASP A C 1
ATOM 1201 O O . ASP A 1 163 ? 10.883 -18.203 5.727 1 94.94 163 ASP A O 1
ATOM 1205 N N . VAL A 1 164 ? 9.75 -18.359 7.656 1 96.75 164 VAL A N 1
ATOM 1206 C CA . VAL A 1 164 ? 8.531 -18.844 6.996 1 96.75 164 VAL A CA 1
ATOM 1207 C C . VAL A 1 164 ? 7.934 -17.719 6.148 1 96.75 164 VAL A C 1
ATOM 1209 O O . VAL A 1 164 ? 7.504 -17.969 5.016 1 96.75 164 VAL A O 1
ATOM 1212 N N . MET A 1 165 ? 7.961 -16.516 6.648 1 97.38 165 MET A N 1
ATOM 1213 C CA . MET A 1 165 ? 7.449 -15.367 5.918 1 97.38 165 MET A CA 1
ATOM 1214 C C . MET A 1 165 ? 8.172 -15.203 4.586 1 97.38 165 MET A C 1
ATOM 1216 O O . MET A 1 165 ? 7.535 -15.039 3.543 1 97.38 165 MET A O 1
ATOM 1220 N N . ARG A 1 166 ? 9.469 -15.266 4.68 1 97.81 166 ARG A N 1
ATOM 1221 C CA . ARG A 1 166 ? 10.266 -15.109 3.467 1 97.81 166 ARG A CA 1
ATOM 1222 C C . ARG A 1 166 ? 9.914 -16.172 2.438 1 97.81 166 ARG A C 1
ATOM 1224 O O . ARG A 1 166 ? 9.711 -15.867 1.261 1 97.81 166 ARG A O 1
ATOM 1231 N N . GLU A 1 167 ? 9.859 -17.391 2.852 1 97.88 167 GLU A N 1
ATOM 1232 C CA . GLU A 1 167 ? 9.562 -18.516 1.959 1 97.88 167 GLU A CA 1
ATOM 1233 C C . GLU A 1 167 ? 8.188 -18.359 1.318 1 97.88 167 GLU A C 1
ATOM 1235 O O . GLU A 1 167 ? 8.039 -18.547 0.109 1 97.88 167 GLU A O 1
ATOM 1240 N N . GLU A 1 168 ? 7.227 -17.953 2.141 1 97.69 168 GLU A N 1
ATOM 1241 C CA . GLU A 1 168 ? 5.863 -17.828 1.64 1 97.69 168 GLU A CA 1
ATOM 1242 C C . GLU A 1 168 ? 5.723 -16.625 0.709 1 97.69 168 GLU A C 1
ATOM 1244 O O . GLU A 1 168 ? 4.949 -16.672 -0.25 1 97.69 168 GLU A O 1
ATOM 1249 N N . LEU A 1 169 ? 6.434 -15.539 1.014 1 98.38 169 LEU A N 1
ATOM 1250 C CA . LEU A 1 169 ? 6.414 -14.383 0.133 1 98.38 169 LEU A CA 1
ATOM 1251 C C . LEU A 1 169 ? 6.984 -14.727 -1.238 1 98.38 169 LEU A C 1
ATOM 1253 O O . LEU A 1 169 ? 6.41 -14.359 -2.266 1 98.38 169 LEU A O 1
ATOM 1257 N N . VAL A 1 170 ? 8.086 -15.453 -1.206 1 98.31 170 VAL A N 1
ATOM 1258 C CA . VAL A 1 170 ? 8.727 -15.828 -2.461 1 98.31 170 VAL A CA 1
ATOM 1259 C C . VAL A 1 170 ? 7.805 -16.766 -3.246 1 98.31 170 VAL A C 1
ATOM 1261 O O . VAL A 1 170 ? 7.574 -16.562 -4.438 1 98.31 170 VAL A O 1
ATOM 1264 N N . ARG A 1 171 ? 7.273 -17.734 -2.59 1 97.38 171 ARG A N 1
ATOM 1265 C CA . ARG A 1 171 ? 6.371 -18.688 -3.234 1 97.38 171 ARG A CA 1
ATOM 1266 C C . ARG A 1 171 ? 5.145 -17.969 -3.799 1 97.38 171 ARG A C 1
ATOM 1268 O O . ARG A 1 171 ? 4.762 -18.203 -4.945 1 97.38 171 ARG A O 1
ATOM 1275 N N . GLY A 1 172 ? 4.508 -17.094 -2.967 1 97.56 172 GLY A N 1
ATOM 1276 C CA . GLY A 1 172 ? 3.342 -16.344 -3.408 1 97.56 172 GLY A CA 1
ATOM 1277 C C . GLY A 1 172 ? 3.631 -15.43 -4.582 1 97.56 172 GLY A C 1
ATOM 1278 O O . GLY A 1 172 ? 2.82 -15.32 -5.504 1 97.56 172 GLY A O 1
ATOM 1279 N N . ALA A 1 173 ? 4.785 -14.773 -4.539 1 98.56 173 ALA A N 1
ATOM 1280 C CA . ALA A 1 173 ? 5.18 -13.875 -5.625 1 98.56 173 ALA A CA 1
ATOM 1281 C C . ALA A 1 173 ? 5.387 -14.641 -6.926 1 98.56 173 ALA A C 1
ATOM 1283 O O . ALA A 1 173 ? 4.898 -14.234 -7.98 1 98.56 173 ALA A O 1
ATOM 1284 N N . LEU A 1 174 ? 6.078 -15.758 -6.828 1 97.69 174 LEU A N 1
ATOM 1285 C CA . LEU A 1 174 ? 6.332 -16.562 -8.016 1 97.69 174 LEU A CA 1
ATOM 1286 C C . LEU A 1 174 ? 5.031 -17.141 -8.578 1 97.69 174 LEU A C 1
ATOM 1288 O O . LEU A 1 174 ? 4.84 -17.172 -9.797 1 97.69 174 LEU A O 1
ATOM 1292 N N . ARG A 1 175 ? 4.109 -17.547 -7.711 1 96.5 175 ARG A N 1
ATOM 1293 C CA . ARG A 1 175 ? 2.801 -18.016 -8.164 1 96.5 175 ARG A CA 1
ATOM 1294 C C . ARG A 1 175 ? 2.059 -16.906 -8.906 1 96.5 175 ARG A C 1
ATOM 1296 O O . ARG A 1 175 ? 1.482 -17.156 -9.969 1 96.5 175 ARG A O 1
ATOM 1303 N N . THR A 1 176 ? 2.061 -15.695 -8.312 1 97.44 176 THR A N 1
ATOM 1304 C CA . THR A 1 176 ? 1.378 -14.555 -8.906 1 97.44 176 THR A CA 1
ATOM 1305 C C . THR A 1 176 ? 1.875 -14.305 -10.328 1 97.44 176 THR A C 1
ATOM 1307 O O . THR A 1 176 ? 1.089 -13.969 -11.219 1 97.44 176 THR A O 1
ATOM 1310 N N . LEU A 1 177 ? 3.174 -14.531 -10.508 1 96.88 177 LEU A N 1
ATOM 1311 C CA . LEU A 1 177 ? 3.811 -14.227 -11.789 1 96.88 177 LEU A CA 1
ATOM 1312 C C . LEU A 1 177 ? 3.689 -15.406 -12.75 1 96.88 177 LEU A C 1
ATOM 1314 O O . LEU A 1 177 ? 4.133 -15.32 -13.898 1 96.88 177 LEU A O 1
ATOM 1318 N N . GLY A 1 178 ? 3.062 -16.516 -12.312 1 89.56 178 GLY A N 1
ATOM 1319 C CA . GLY A 1 178 ? 2.875 -17.672 -13.164 1 89.56 178 GLY A CA 1
ATOM 1320 C C . GLY A 1 178 ? 4.117 -18.547 -13.273 1 89.56 178 GLY A C 1
ATOM 1321 O O . GLY A 1 178 ? 4.312 -19.219 -14.281 1 89.56 178 GLY A O 1
ATOM 1322 N N . HIS A 1 179 ? 5.023 -18.375 -12.422 1 77.81 179 HIS A N 1
ATOM 1323 C CA . HIS A 1 179 ? 6.238 -19.172 -12.383 1 77.81 179 HIS A CA 1
ATOM 1324 C C . HIS A 1 179 ? 6.316 -20 -11.094 1 77.81 179 HIS A C 1
ATOM 1326 O O . HIS A 1 179 ? 7.238 -19.812 -10.297 1 77.81 179 HIS A O 1
ATOM 1332 N N . PRO A 1 180 ? 5.25 -20.875 -10.891 1 63.66 180 PRO A N 1
ATOM 1333 C CA . PRO A 1 180 ? 5.285 -21.562 -9.609 1 63.66 180 PRO A CA 1
ATOM 1334 C C . PRO A 1 180 ? 6.508 -22.469 -9.461 1 63.66 180 PRO A C 1
ATOM 1336 O O . PRO A 1 180 ? 7.043 -22.969 -10.461 1 63.66 180 PRO A O 1
ATOM 1339 N N . HIS A 1 181 ? 7.359 -22.25 -8.43 1 52.97 181 HIS A N 1
ATOM 1340 C CA . HIS A 1 181 ? 8.5 -23.125 -8.195 1 52.97 181 HIS A CA 1
ATOM 1341 C C . HIS A 1 181 ? 8.117 -24.594 -8.414 1 52.97 181 HIS A C 1
ATOM 1343 O O . HIS A 1 181 ? 7.023 -25.016 -8.031 1 52.97 181 HIS A O 1
ATOM 1349 N N . SER A 1 182 ? 8.641 -25.234 -9.461 1 41.88 182 SER A N 1
ATOM 1350 C CA . SER A 1 182 ? 8.602 -26.703 -9.523 1 41.88 182 SER A CA 1
ATOM 1351 C C . SER A 1 182 ? 8.914 -27.328 -8.172 1 41.88 182 SER A C 1
ATOM 1353 O O . SER A 1 182 ? 9.688 -26.766 -7.387 1 41.88 182 SER A O 1
ATOM 1355 N N . MET B 1 1 ? -38.219 11.609 3.723 1 35.44 1 MET B N 1
ATOM 1356 C CA . MET B 1 1 ? -37.375 11.172 2.633 1 35.44 1 MET B CA 1
ATOM 1357 C C . MET B 1 1 ? -35.969 11.75 2.783 1 35.44 1 MET B C 1
ATOM 1359 O O . MET B 1 1 ? -35.812 12.93 3.117 1 35.44 1 MET B O 1
ATOM 1363 N N . PRO B 1 2 ? -34.875 11.023 3.109 1 42.06 2 PRO B N 1
ATOM 1364 C CA . PRO B 1 2 ? -33.594 11.734 3.295 1 42.06 2 PRO B CA 1
ATOM 1365 C C . PRO B 1 2 ? -33.344 12.758 2.197 1 42.06 2 PRO B C 1
ATOM 1367 O O . PRO B 1 2 ? -33.75 12.555 1.049 1 42.06 2 PRO B O 1
ATOM 1370 N N . ARG B 1 3 ? -33.375 13.898 2.453 1 46.94 3 ARG B N 1
ATOM 1371 C CA . ARG B 1 3 ? -33.188 15 1.512 1 46.94 3 ARG B CA 1
ATOM 1372 C C . ARG B 1 3 ? -32.062 14.703 0.536 1 46.94 3 ARG B C 1
ATOM 1374 O O . ARG B 1 3 ? -30.969 14.328 0.948 1 46.94 3 ARG B O 1
ATOM 1381 N N . PRO B 1 4 ? -32.312 14.438 -0.711 1 47.78 4 PRO B N 1
ATOM 1382 C CA . PRO B 1 4 ? -31.344 14.18 -1.794 1 47.78 4 PRO B CA 1
ATOM 13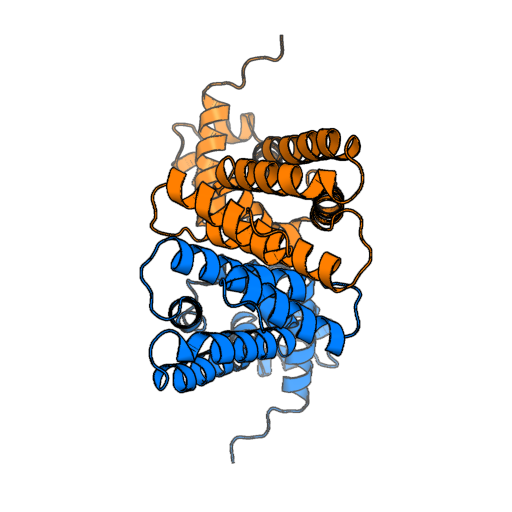83 C C . PRO B 1 4 ? -30.078 15.023 -1.674 1 47.78 4 PRO B C 1
ATOM 1385 O O . PRO B 1 4 ? -30.156 16.203 -1.301 1 47.78 4 PRO B O 1
ATOM 1388 N N . ARG B 1 5 ? -28.922 14.391 -1.261 1 60.16 5 ARG B N 1
ATOM 1389 C CA . ARG B 1 5 ? -27.703 15.211 -1.201 1 60.16 5 ARG B CA 1
ATOM 1390 C C . ARG B 1 5 ? -27.719 16.281 -2.283 1 60.16 5 ARG B C 1
ATOM 1392 O O . ARG B 1 5 ? -27.969 15.992 -3.453 1 60.16 5 ARG B O 1
ATOM 1399 N N . SER B 1 6 ? -27.844 17.578 -1.858 1 77.69 6 SER B N 1
ATOM 1400 C CA . SER B 1 6 ? -27.859 18.703 -2.801 1 77.69 6 SER B CA 1
ATOM 1401 C C . SER B 1 6 ? -26.797 18.516 -3.883 1 77.69 6 SER B C 1
ATOM 1403 O O . SER B 1 6 ? -25.812 17.797 -3.686 1 77.69 6 SER B O 1
ATOM 1405 N N . GLU B 1 7 ? -27.172 18.625 -5.117 1 85.88 7 GLU B N 1
ATOM 1406 C CA . GLU B 1 7 ? -26.25 18.656 -6.258 1 85.88 7 GLU B CA 1
ATOM 1407 C C . GLU B 1 7 ? -24.906 19.25 -5.871 1 85.88 7 GLU B C 1
ATOM 1409 O O . GLU B 1 7 ? -23.859 18.766 -6.305 1 85.88 7 GLU B O 1
ATOM 1414 N N . MET B 1 8 ? -25.031 20.125 -4.957 1 87.31 8 MET B N 1
ATOM 1415 C CA . MET B 1 8 ? -23.797 20.797 -4.508 1 87.31 8 MET B CA 1
ATOM 1416 C C . MET B 1 8 ? -22.969 19.859 -3.648 1 87.31 8 MET B C 1
ATOM 1418 O O . MET B 1 8 ? -21.734 19.797 -3.799 1 87.31 8 MET B O 1
ATOM 1422 N N . ARG B 1 9 ? -23.594 19.141 -2.801 1 91.06 9 ARG B N 1
ATOM 1423 C CA . ARG B 1 9 ? -22.891 18.188 -1.938 1 91.06 9 ARG B CA 1
ATOM 1424 C C . ARG B 1 9 ? -22.156 17.141 -2.762 1 91.06 9 ARG B C 1
ATOM 1426 O O . ARG B 1 9 ? -21 16.812 -2.453 1 91.06 9 ARG B O 1
ATOM 1433 N N . ARG B 1 10 ? -22.812 16.75 -3.801 1 92.19 10 ARG B N 1
ATOM 1434 C CA . ARG B 1 10 ? -22.203 15.781 -4.695 1 92.19 10 ARG B CA 1
ATOM 1435 C C . ARG B 1 10 ? -20.984 16.375 -5.406 1 92.19 10 ARG B C 1
ATOM 1437 O O . ARG B 1 10 ? -19.953 15.727 -5.535 1 92.19 10 ARG B O 1
ATOM 1444 N N . HIS B 1 11 ? -21.094 17.547 -5.797 1 92.88 11 HIS B N 1
ATOM 1445 C CA . HIS B 1 11 ? -19.984 18.234 -6.457 1 92.88 11 HIS B CA 1
ATOM 1446 C C . HIS B 1 11 ? -18.797 18.391 -5.523 1 92.88 11 HIS B C 1
ATOM 1448 O O . HIS B 1 11 ? -17.641 18.219 -5.938 1 92.88 11 HIS B O 1
ATOM 1454 N N . ILE B 1 12 ? -19.094 18.688 -4.324 1 93.88 12 ILE B N 1
ATOM 1455 C CA . ILE B 1 12 ? -18.031 18.859 -3.324 1 93.88 12 ILE B CA 1
ATOM 1456 C C . ILE B 1 12 ? -17.328 17.531 -3.092 1 93.88 12 ILE B C 1
ATOM 1458 O O . ILE B 1 12 ? -16.094 17.469 -3.078 1 93.88 12 ILE B O 1
ATOM 1462 N N . LEU B 1 13 ? -18.109 16.484 -2.98 1 95.25 13 LEU B N 1
ATOM 1463 C CA . LEU B 1 13 ? -17.547 15.172 -2.725 1 95.25 13 LEU B CA 1
ATOM 1464 C C . LEU B 1 13 ? -16.688 14.711 -3.902 1 95.25 13 LEU B C 1
ATOM 1466 O O . LEU B 1 13 ? -15.602 14.164 -3.711 1 95.25 13 LEU B O 1
ATOM 1470 N N . ASP B 1 14 ? -17.172 15 -5.094 1 95.12 14 ASP B N 1
ATOM 1471 C CA . ASP B 1 14 ? -16.438 14.609 -6.289 1 95.12 14 ASP B CA 1
ATOM 1472 C C . ASP B 1 14 ? -15.102 15.352 -6.383 1 95.12 14 ASP B C 1
ATOM 1474 O O . ASP B 1 14 ? -14.07 14.75 -6.691 1 95.12 14 ASP B O 1
ATOM 1478 N N . ALA B 1 15 ? -15.148 16.594 -6.094 1 94.75 15 ALA B N 1
ATOM 1479 C CA . ALA B 1 15 ? -13.938 17.406 -6.109 1 94.75 15 ALA B CA 1
ATOM 1480 C C . ALA B 1 15 ? -12.969 16.953 -5.016 1 94.75 15 ALA B C 1
ATOM 1482 O O . ALA B 1 15 ? -11.766 16.828 -5.258 1 94.75 15 ALA B O 1
ATOM 1483 N N . ALA B 1 16 ? -13.5 16.734 -3.857 1 94.94 16 ALA B N 1
ATOM 1484 C CA . ALA B 1 16 ? -12.688 16.297 -2.727 1 94.94 16 ALA B CA 1
ATOM 1485 C C . ALA B 1 16 ? -12.023 14.953 -3.012 1 94.94 16 ALA B C 1
ATOM 1487 O O . ALA B 1 16 ? -10.852 14.758 -2.695 1 94.94 16 ALA B O 1
ATOM 1488 N N . LEU B 1 17 ? -12.781 14.078 -3.609 1 94.81 17 LEU B N 1
ATOM 1489 C CA . LEU B 1 17 ? -12.258 12.75 -3.939 1 94.81 17 LEU B CA 1
ATOM 1490 C C . LEU B 1 17 ? -11.039 12.859 -4.852 1 94.81 17 LEU B C 1
ATOM 1492 O O . LEU B 1 17 ? -10.008 12.242 -4.586 1 94.81 17 LEU B O 1
ATOM 1496 N N . ARG B 1 18 ? -11.164 13.68 -5.844 1 93.19 18 ARG B N 1
ATOM 1497 C CA . ARG B 1 18 ? -10.062 13.867 -6.785 1 93.19 18 ARG B CA 1
ATOM 1498 C C . ARG B 1 18 ? -8.859 14.508 -6.102 1 93.19 18 ARG B C 1
ATOM 1500 O O . ARG B 1 18 ? -7.723 14.055 -6.281 1 93.19 18 ARG B O 1
ATOM 1507 N N . LEU B 1 19 ? -9.102 15.461 -5.301 1 90.88 19 LEU B N 1
ATOM 1508 C CA . LEU B 1 19 ? -8.031 16.188 -4.621 1 90.88 19 LEU B CA 1
ATOM 1509 C C . LEU B 1 19 ? -7.352 15.297 -3.584 1 90.88 19 LEU B C 1
ATOM 1511 O O . LEU B 1 19 ? -6.121 15.258 -3.502 1 90.88 19 LEU B O 1
ATOM 1515 N N . PHE B 1 20 ? -8.18 14.547 -2.816 1 88.06 20 PHE B N 1
ATOM 1516 C CA . PHE B 1 20 ? -7.629 13.664 -1.798 1 88.06 20 PHE B CA 1
ATOM 1517 C C . PHE B 1 20 ? -6.824 12.539 -2.436 1 88.06 20 PHE B C 1
ATOM 1519 O O . PHE B 1 20 ? -5.777 12.141 -1.915 1 88.06 20 PHE B O 1
ATOM 1526 N N . ALA B 1 21 ? -7.289 12.07 -3.541 1 85.81 21 ALA B N 1
ATOM 1527 C CA . ALA B 1 21 ? -6.605 10.977 -4.23 1 85.81 21 ALA B CA 1
ATOM 1528 C C . ALA B 1 21 ? -5.285 11.445 -4.828 1 85.81 21 ALA B C 1
ATOM 1530 O O . ALA B 1 21 ? -4.309 10.688 -4.863 1 85.81 21 ALA B O 1
ATOM 1531 N N . HIS B 1 22 ? -5.23 12.688 -5.262 1 83.25 22 HIS B N 1
ATOM 1532 C CA . HIS B 1 22 ? -4.062 13.203 -5.969 1 83.25 22 HIS B CA 1
ATOM 1533 C C . HIS B 1 22 ? -3.066 13.828 -5 1 83.25 22 HIS B C 1
ATOM 1535 O O . HIS B 1 22 ? -1.857 13.609 -5.117 1 83.25 22 HIS B O 1
ATOM 1541 N N . HIS B 1 23 ? -3.592 14.539 -3.957 1 80.06 23 HIS B N 1
ATOM 1542 C CA . HIS B 1 23 ? -2.715 15.32 -3.092 1 80.06 23 HIS B CA 1
ATOM 1543 C C . HIS B 1 23 ? -2.619 14.695 -1.702 1 80.06 23 HIS B C 1
ATOM 1545 O O . HIS B 1 23 ? -1.794 15.117 -0.887 1 80.06 23 HIS B O 1
ATOM 1551 N N . GLY B 1 24 ? -3.43 13.68 -1.549 1 80.44 24 GLY B N 1
ATOM 1552 C CA . GLY B 1 24 ? -3.547 13.195 -0.184 1 80.44 24 GLY B CA 1
ATOM 1553 C C . GLY B 1 24 ? -4.527 13.992 0.652 1 80.44 24 GLY B C 1
ATOM 1554 O O . GLY B 1 24 ? -4.82 15.148 0.344 1 80.44 24 GLY B O 1
ATOM 1555 N N . PHE B 1 25 ? -4.973 13.461 1.742 1 81.19 25 PHE B N 1
ATOM 1556 C CA . PHE B 1 25 ? -5.945 14.094 2.623 1 81.19 25 PHE B CA 1
ATOM 1557 C C . PHE B 1 25 ? -5.328 15.305 3.322 1 81.19 25 PHE B C 1
ATOM 1559 O O . PHE B 1 25 ? -5.953 16.359 3.402 1 81.19 25 PHE B O 1
ATOM 1566 N N . LYS B 1 26 ? -4.172 15.117 3.787 1 76.31 26 LYS B N 1
ATOM 1567 C CA . LYS B 1 26 ? -3.508 16.203 4.512 1 76.31 26 LYS B CA 1
ATOM 1568 C C . LYS B 1 26 ? -3.025 17.281 3.561 1 76.31 26 LYS B C 1
ATOM 1570 O O . LYS B 1 26 ? -2.916 18.453 3.945 1 76.31 26 LYS B O 1
ATOM 1575 N N . GLY B 1 27 ? -2.85 16.922 2.328 1 79 27 GLY B N 1
ATOM 1576 C CA . GLY B 1 27 ? -2.299 17.844 1.352 1 79 27 GLY B CA 1
ATOM 1577 C C . GLY B 1 27 ? -3.355 18.703 0.692 1 79 27 GLY B C 1
ATOM 1578 O O . GLY B 1 27 ? -3.029 19.688 0.008 1 79 27 GLY B O 1
ATOM 1579 N N . ALA B 1 28 ? -4.531 18.312 0.925 1 86.31 28 ALA B N 1
ATOM 1580 C CA . ALA B 1 28 ? -5.633 19.094 0.358 1 86.31 28 ALA B CA 1
ATOM 1581 C C . ALA B 1 28 ? -6.367 19.875 1.44 1 86.31 28 ALA B C 1
ATOM 1583 O O . ALA B 1 28 ? -6.453 19.438 2.588 1 86.31 28 ALA B O 1
ATOM 1584 N N . SER B 1 29 ? -6.895 21.078 1.023 1 90.12 29 SER B N 1
ATOM 1585 C CA . SER B 1 29 ? -7.602 21.922 1.979 1 90.12 29 SER B CA 1
ATOM 1586 C C . SER B 1 29 ? -9.039 22.172 1.537 1 90.12 29 SER B C 1
ATOM 1588 O O . SER B 1 29 ? -9.406 21.875 0.398 1 90.12 29 SER B O 1
ATOM 1590 N N . LEU B 1 30 ? -9.75 22.688 2.498 1 92.19 30 LEU B N 1
ATOM 1591 C CA . LEU B 1 30 ? -11.102 23.094 2.154 1 92.19 30 LEU B CA 1
ATOM 1592 C C . LEU B 1 30 ? -11.086 24.203 1.096 1 92.19 30 LEU B C 1
ATOM 1594 O O . LEU B 1 30 ? -11.961 24.25 0.23 1 92.19 30 LEU B O 1
ATOM 1598 N N . GLN B 1 31 ? -10.117 25.016 1.184 1 91.31 31 GLN B N 1
ATOM 1599 C CA . GLN B 1 31 ? -9.969 26.078 0.189 1 91.31 31 GLN B CA 1
ATOM 1600 C C . GLN B 1 31 ? -9.695 25.5 -1.196 1 91.31 31 GLN B C 1
ATOM 1602 O O . GLN B 1 31 ? -10.25 25.969 -2.191 1 91.31 31 GLN B O 1
ATOM 1607 N N . ASP B 1 32 ? -8.891 24.5 -1.264 1 93.38 32 ASP B N 1
ATOM 1608 C CA . ASP B 1 32 ? -8.617 23.828 -2.529 1 93.38 32 ASP B CA 1
ATOM 1609 C C . ASP B 1 32 ? -9.898 23.234 -3.129 1 93.38 32 ASP B C 1
ATOM 1611 O O . ASP B 1 32 ? -10.117 23.328 -4.336 1 93.38 32 ASP B O 1
ATOM 1615 N N . ILE B 1 33 ? -10.672 22.609 -2.289 1 94.62 33 ILE B N 1
ATOM 1616 C CA . ILE B 1 33 ? -11.914 21.984 -2.727 1 94.62 33 ILE B CA 1
ATOM 1617 C C . ILE B 1 33 ? -12.883 23.047 -3.227 1 94.62 33 ILE B C 1
ATOM 1619 O O . ILE B 1 33 ? -13.492 22.906 -4.289 1 94.62 33 ILE B O 1
ATOM 1623 N N . ALA B 1 34 ? -13.016 24.125 -2.486 1 92.5 34 ALA B N 1
ATOM 1624 C CA . ALA B 1 34 ? -13.898 25.234 -2.863 1 92.5 34 ALA B CA 1
ATOM 1625 C C . ALA B 1 34 ? -13.508 25.812 -4.219 1 92.5 34 ALA B C 1
ATOM 1627 O O . ALA B 1 34 ? -14.375 26.219 -4.996 1 92.5 34 ALA B O 1
ATOM 1628 N N . ALA B 1 35 ? -12.266 25.812 -4.477 1 93.38 35 ALA B N 1
ATOM 1629 C CA . ALA B 1 35 ? -11.75 26.375 -5.727 1 93.38 35 ALA B CA 1
ATOM 1630 C C . ALA B 1 35 ? -12.156 25.516 -6.918 1 93.38 35 ALA B C 1
ATOM 1632 O O . ALA B 1 35 ? -12.211 26 -8.055 1 93.38 35 ALA B O 1
ATOM 1633 N N . GLU B 1 36 ? -12.43 24.297 -6.668 1 92.5 36 GLU B N 1
ATOM 1634 C CA . GLU B 1 36 ? -12.758 23.359 -7.742 1 92.5 36 GLU B CA 1
ATOM 1635 C C . GLU B 1 36 ? -14.266 23.234 -7.926 1 92.5 36 GLU B C 1
ATOM 1637 O O . GLU B 1 36 ? -14.727 22.562 -8.852 1 92.5 36 GLU B O 1
ATOM 1642 N N . VAL B 1 37 ? -14.992 23.734 -7.062 1 89.69 37 VAL B N 1
ATOM 1643 C CA . VAL B 1 37 ? -16.453 23.609 -7.09 1 89.69 37 VAL B CA 1
ATOM 1644 C C . VAL B 1 37 ? -17.078 24.984 -7.242 1 89.69 37 VAL B C 1
ATOM 1646 O O . VAL B 1 37 ? -16.547 25.984 -6.734 1 89.69 37 VAL B O 1
ATOM 1649 N N . PRO B 1 38 ? -18.047 25.031 -8.039 1 86.81 38 PRO B N 1
ATOM 1650 C CA . PRO B 1 38 ? -18.75 26.312 -8.172 1 86.81 38 PRO B CA 1
ATOM 1651 C C . PRO B 1 38 ? -19.484 26.703 -6.887 1 86.81 38 PRO B C 1
ATOM 1653 O O . PRO B 1 38 ? -20.719 26.781 -6.871 1 86.81 38 PRO B O 1
ATOM 1656 N N . CYS B 1 39 ? -18.797 26.953 -5.863 1 84.19 39 CYS B N 1
ATOM 1657 C CA . CYS B 1 39 ? -19.391 27.391 -4.605 1 84.19 39 CYS B CA 1
ATOM 1658 C C . CYS B 1 39 ? -18.391 28.203 -3.793 1 84.19 39 CYS B C 1
ATOM 1660 O O . CYS B 1 39 ? -17.188 28.141 -4.027 1 84.19 39 CYS B O 1
ATOM 1662 N N . SER B 1 40 ? -18.953 29.016 -2.934 1 83.62 40 SER B N 1
ATOM 1663 C CA . SER B 1 40 ? -18.109 29.781 -2.023 1 83.62 40 SER B CA 1
ATOM 1664 C C . SER B 1 40 ? -17.609 28.906 -0.873 1 83.62 40 SER B C 1
ATOM 1666 O O . SER B 1 40 ? -18.156 27.828 -0.627 1 83.62 40 SER B O 1
ATOM 1668 N N . LYS B 1 41 ? -16.547 29.328 -0.291 1 86.75 41 LYS B N 1
ATOM 1669 C CA . LYS B 1 41 ? -16.062 28.656 0.906 1 86.75 41 LYS B CA 1
ATOM 1670 C C . LYS B 1 41 ? -17.141 28.562 1.971 1 86.75 41 LYS B C 1
ATOM 1672 O O . LYS B 1 41 ? -17.266 27.547 2.654 1 86.75 41 LYS B O 1
ATOM 1677 N N . ALA B 1 42 ? -17.922 29.625 2.059 1 86.88 42 ALA B N 1
ATOM 1678 C CA . ALA B 1 42 ? -19.016 29.656 3.025 1 86.88 42 ALA B CA 1
ATOM 1679 C C . ALA B 1 42 ? -20.047 28.562 2.721 1 86.88 42 ALA B C 1
ATOM 1681 O O . ALA B 1 42 ? -20.531 27.891 3.631 1 86.88 42 ALA B O 1
ATOM 1682 N N . SER B 1 43 ? -20.359 28.422 1.537 1 88.69 43 SER B N 1
ATOM 1683 C CA . SER B 1 43 ? -21.281 27.375 1.112 1 88.69 43 SER B CA 1
ATOM 1684 C C . SER B 1 43 ? -20.734 25.984 1.425 1 88.69 43 SER B C 1
ATOM 1686 O O . SER B 1 43 ? -21.469 25.109 1.882 1 88.69 43 SER B O 1
ATOM 1688 N N . LEU B 1 44 ? -19.422 25.781 1.111 1 91.44 44 LEU B N 1
ATOM 1689 C CA . LEU B 1 44 ? -18.781 24.5 1.412 1 91.44 44 LEU B CA 1
ATOM 1690 C C . LEU B 1 44 ? -18.891 24.172 2.898 1 91.44 44 LEU B C 1
ATOM 1692 O O . LEU B 1 44 ? -19.234 23.062 3.271 1 91.44 44 LEU B O 1
ATOM 1696 N N . LEU B 1 45 ? -18.656 25.188 3.682 1 90.19 45 LEU B N 1
ATOM 1697 C CA . LEU B 1 45 ? -18.656 25.016 5.129 1 90.19 45 LEU B CA 1
ATOM 1698 C C . LEU B 1 45 ? -20.062 24.734 5.645 1 90.19 45 LEU B C 1
ATOM 1700 O O . LEU B 1 45 ? -20.234 24.078 6.672 1 90.19 45 LEU B O 1
ATOM 1704 N N . TYR B 1 46 ? -21 25.281 4.91 1 89.56 46 TYR B N 1
ATOM 1705 C CA . TYR B 1 46 ? -22.391 24.984 5.238 1 89.56 46 TYR B CA 1
ATOM 1706 C C . TYR B 1 46 ? -22.688 23.5 5.086 1 89.56 46 TYR B C 1
ATOM 1708 O O . TYR B 1 46 ? -23.359 22.906 5.93 1 89.56 46 TYR B O 1
ATOM 1716 N N . HIS B 1 47 ? -22.141 22.922 4.098 1 91.12 47 HIS B N 1
ATOM 1717 C CA . HIS B 1 47 ? -22.391 21.5 3.82 1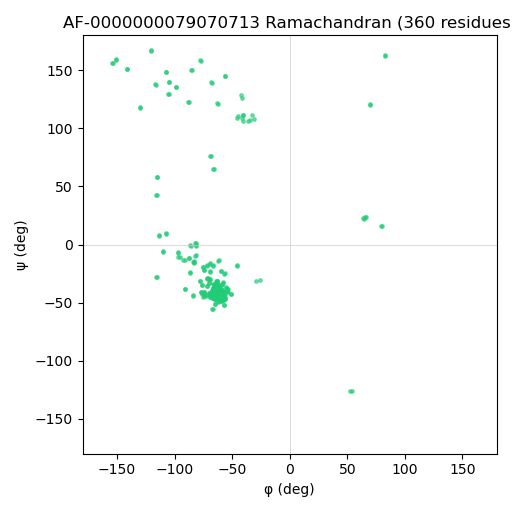 91.12 47 HIS B CA 1
ATOM 1718 C C . HIS B 1 47 ? -21.469 20.609 4.652 1 91.12 47 HIS B C 1
ATOM 1720 O O . HIS B 1 47 ? -21.891 19.547 5.117 1 91.12 47 HIS B O 1
ATOM 1726 N N . PHE B 1 48 ? -20.203 21 4.727 1 92.69 48 PHE B N 1
ATOM 1727 C CA . PHE B 1 48 ? -19.203 20.234 5.473 1 92.69 48 PHE B CA 1
ATOM 1728 C C . PHE B 1 48 ? -18.422 21.141 6.41 1 92.69 48 PHE B C 1
ATOM 1730 O O . PHE B 1 48 ? -17.641 21.984 5.957 1 92.69 48 PHE B O 1
ATOM 1737 N N . ALA B 1 49 ? -18.562 20.828 7.668 1 87.38 49 ALA B N 1
ATOM 1738 C CA . ALA B 1 49 ? -17.938 21.672 8.688 1 87.38 49 ALA B CA 1
ATOM 1739 C C . ALA B 1 49 ? -16.422 21.5 8.695 1 87.38 49 ALA B C 1
ATOM 1741 O O . ALA B 1 49 ? -15.695 22.406 9.086 1 87.38 49 ALA B O 1
ATOM 1742 N N . GLU B 1 50 ? -16.016 20.297 8.312 1 88.81 50 GLU B N 1
ATOM 1743 C CA . GLU B 1 50 ? -14.586 20.016 8.344 1 88.81 50 GLU B CA 1
ATOM 1744 C C . GLU B 1 50 ? -14.203 18.984 7.281 1 88.81 50 GLU B C 1
ATOM 1746 O O . GLU B 1 50 ? -15.062 18.266 6.77 1 88.81 50 GLU B O 1
ATOM 1751 N N . LYS B 1 51 ? -13.008 18.984 6.965 1 89.88 51 LYS B N 1
ATOM 1752 C CA . LYS B 1 51 ? -12.453 18.078 5.965 1 89.88 51 LYS B CA 1
ATOM 1753 C C . LYS B 1 51 ? -12.703 16.625 6.34 1 89.88 51 LYS B C 1
ATOM 1755 O O . LYS B 1 51 ? -12.938 15.789 5.469 1 89.88 51 LYS B O 1
ATOM 1760 N N . GLU B 1 52 ? -12.719 16.328 7.613 1 86.88 52 GLU B N 1
ATOM 1761 C CA . GLU B 1 52 ? -12.914 14.969 8.102 1 86.88 52 GLU B CA 1
ATOM 1762 C C . GLU B 1 52 ? -14.312 14.453 7.77 1 86.88 52 GLU B C 1
ATOM 1764 O O . GLU B 1 52 ? -14.492 13.266 7.512 1 86.88 52 GLU B O 1
ATOM 1769 N N . ALA B 1 53 ? -15.195 15.305 7.797 1 88.94 53 ALA B N 1
ATOM 1770 C CA . ALA B 1 53 ? -16.562 14.922 7.445 1 88.94 53 ALA B CA 1
ATOM 1771 C C . ALA B 1 53 ? -16.656 14.508 5.98 1 88.94 53 ALA B C 1
ATOM 1773 O O . ALA B 1 53 ? -17.391 13.578 5.637 1 88.94 53 ALA B O 1
ATOM 1774 N N . ILE B 1 54 ? -15.938 15.172 5.16 1 91.75 54 ILE B N 1
ATOM 1775 C CA . ILE B 1 54 ? -15.891 14.844 3.74 1 91.75 54 ILE B CA 1
ATOM 1776 C C . ILE B 1 54 ? -15.266 13.469 3.547 1 91.75 54 ILE B C 1
ATOM 1778 O O . ILE B 1 54 ? -15.797 12.625 2.816 1 91.75 54 ILE B O 1
ATOM 1782 N N . LEU B 1 55 ? -14.211 13.266 4.227 1 89.19 55 LEU B N 1
ATOM 1783 C CA . LEU B 1 55 ? -13.516 11.992 4.141 1 89.19 55 LEU B CA 1
ATOM 1784 C C . LEU B 1 55 ? -14.422 10.844 4.562 1 89.19 55 LEU B C 1
ATOM 1786 O O . LEU B 1 55 ? -14.469 9.805 3.895 1 89.19 55 LEU B O 1
ATOM 1790 N N . THR B 1 56 ? -15.062 11.047 5.637 1 87.81 56 THR B N 1
ATOM 1791 C CA . THR B 1 56 ? -15.977 10.031 6.145 1 87.81 56 THR B CA 1
ATOM 1792 C C . THR B 1 56 ? -17.031 9.68 5.102 1 87.81 56 THR B C 1
ATOM 1794 O O . THR B 1 56 ? -17.312 8.508 4.852 1 87.81 56 THR B O 1
ATOM 1797 N N . GLU B 1 57 ? -17.562 10.664 4.562 1 91.44 57 GLU B N 1
ATOM 1798 C CA . GLU B 1 57 ? -18.609 10.438 3.572 1 91.44 57 GLU B CA 1
ATOM 1799 C C . GLU B 1 57 ? -18.047 9.742 2.334 1 91.44 57 GLU B C 1
ATOM 1801 O O . GLU B 1 57 ? -18.719 8.883 1.744 1 91.44 57 GLU B O 1
ATOM 1806 N N . LEU B 1 58 ? -16.875 10.086 1.941 1 91.94 58 LEU B N 1
ATOM 1807 C CA . LEU B 1 58 ? -16.234 9.492 0.769 1 91.94 58 LEU B CA 1
ATOM 1808 C C . LEU B 1 58 ? -15.938 8.016 1.001 1 91.94 58 LEU B C 1
ATOM 1810 O O . LEU B 1 58 ? -16.062 7.203 0.083 1 91.94 58 LEU B O 1
ATOM 1814 N N . LEU B 1 59 ? -15.594 7.648 2.223 1 90.25 59 LEU B N 1
ATOM 1815 C CA . LEU B 1 59 ? -15.078 6.305 2.469 1 90.25 59 LEU B CA 1
ATOM 1816 C C . LEU B 1 59 ? -16.188 5.383 2.967 1 90.25 59 LEU B C 1
ATOM 1818 O O . LEU B 1 59 ? -15.992 4.168 3.055 1 90.25 59 LEU B O 1
ATOM 1822 N N . THR B 1 60 ? -17.312 5.93 3.221 1 90.56 60 THR B N 1
ATOM 1823 C CA . THR B 1 60 ? -18.422 5.141 3.721 1 90.56 60 THR B CA 1
ATOM 1824 C C . THR B 1 60 ? -18.859 4.105 2.686 1 90.56 60 THR B C 1
ATOM 1826 O O . THR B 1 60 ? -19 2.922 3 1 90.56 60 THR B O 1
ATOM 1829 N N . PRO B 1 61 ? -19 4.52 1.447 1 92.75 61 PRO B N 1
ATOM 1830 C CA . PRO B 1 61 ? -19.484 3.541 0.473 1 92.75 61 PRO B CA 1
ATOM 1831 C C . PRO B 1 61 ? -18.531 2.359 0.295 1 92.75 61 PRO B C 1
ATOM 1833 O O . PRO B 1 61 ? -18.969 1.204 0.326 1 92.75 61 PRO B O 1
ATOM 1836 N N . PRO B 1 62 ? -17.25 2.564 0.092 1 92.81 62 PRO B N 1
ATOM 1837 C CA . PRO B 1 62 ? -16.375 1.395 -0.011 1 92.81 62 PRO B CA 1
ATOM 1838 C C . PRO B 1 62 ? -16.359 0.555 1.265 1 92.81 62 PRO B C 1
ATOM 1840 O O . PRO B 1 62 ? -16.234 -0.671 1.2 1 92.81 62 PRO B O 1
ATOM 1843 N N . ALA B 1 63 ? -16.422 1.172 2.393 1 90.88 63 ALA B N 1
ATOM 1844 C CA . ALA B 1 63 ? -16.5 0.434 3.65 1 90.88 63 ALA B CA 1
ATOM 1845 C C . ALA B 1 63 ? -17.75 -0.439 3.705 1 90.88 63 ALA B C 1
ATOM 1847 O O . ALA B 1 63 ? -17.672 -1.615 4.07 1 90.88 63 ALA B O 1
ATOM 1848 N N . GLU B 1 64 ? -18.828 0.178 3.334 1 93.5 64 GLU B N 1
ATOM 1849 C CA . GLU B 1 64 ? -20.078 -0.563 3.309 1 93.5 64 GLU B CA 1
ATOM 1850 C C . GLU B 1 64 ? -20.031 -1.692 2.283 1 93.5 64 GLU B C 1
ATOM 1852 O O . GLU B 1 64 ? -20.562 -2.775 2.52 1 93.5 64 GLU B O 1
ATOM 1857 N N . GLY B 1 65 ? -19.422 -1.387 1.138 1 95.75 65 GLY B N 1
ATOM 1858 C CA . GLY B 1 65 ? -19.25 -2.424 0.134 1 95.75 65 GLY B CA 1
ATOM 1859 C C . GLY B 1 65 ? -18.453 -3.611 0.639 1 95.75 65 GLY B C 1
ATOM 1860 O O . GLY B 1 65 ? -18.812 -4.762 0.394 1 95.75 65 GLY B O 1
ATOM 1861 N N . LEU B 1 66 ? -17.406 -3.359 1.326 1 95.5 66 LEU B N 1
ATOM 1862 C CA . LEU B 1 66 ? -16.562 -4.418 1.884 1 95.5 66 LEU B CA 1
ATOM 1863 C C . LEU B 1 66 ? -17.328 -5.215 2.938 1 95.5 66 LEU B C 1
ATOM 1865 O O . LEU B 1 66 ? -17.25 -6.445 2.975 1 95.5 66 LEU B O 1
ATOM 1869 N N . CYS B 1 67 ? -18.062 -4.527 3.762 1 95.19 67 CYS B N 1
ATOM 1870 C CA . CYS B 1 67 ? -18.844 -5.191 4.789 1 95.19 67 CYS B CA 1
ATOM 1871 C C . CYS B 1 67 ? -19.906 -6.086 4.164 1 95.19 67 CYS B C 1
ATOM 1873 O O . CYS B 1 67 ? -20.141 -7.203 4.633 1 95.19 67 CYS B O 1
ATOM 1875 N N . ALA B 1 68 ? -20.547 -5.555 3.158 1 97.38 68 ALA B N 1
ATOM 1876 C CA . ALA B 1 68 ? -21.547 -6.348 2.453 1 97.38 68 ALA B CA 1
ATOM 1877 C C . ALA B 1 68 ? -20.938 -7.602 1.84 1 97.38 68 ALA B C 1
ATOM 1879 O O . ALA B 1 68 ? -21.5 -8.688 1.928 1 97.38 68 ALA B O 1
ATOM 1880 N N . LEU B 1 69 ? -19.797 -7.438 1.215 1 98.12 69 LEU B N 1
ATOM 1881 C CA . LEU B 1 69 ? -19.078 -8.578 0.663 1 98.12 69 LEU B CA 1
ATOM 1882 C C . LEU B 1 69 ? -18.781 -9.609 1.748 1 98.12 69 LEU B C 1
ATOM 1884 O O . LEU B 1 69 ? -19.031 -10.805 1.56 1 98.12 69 LEU B O 1
ATOM 1888 N N . ASN B 1 70 ? -18.281 -9.109 2.844 1 97.94 70 ASN B N 1
ATOM 1889 C CA . ASN B 1 70 ? -17.969 -10.008 3.951 1 97.94 70 ASN B CA 1
ATOM 1890 C C . ASN B 1 70 ? -19.203 -10.758 4.43 1 97.94 70 ASN B C 1
ATOM 1892 O O . ASN B 1 70 ? -19.125 -11.922 4.812 1 97.94 70 ASN B O 1
ATOM 1896 N N . GLY B 1 71 ? -20.297 -10.016 4.465 1 97.69 71 GLY B N 1
ATOM 1897 C CA . GLY B 1 71 ? -21.547 -10.664 4.812 1 97.69 71 GLY B CA 1
ATOM 1898 C C . GLY B 1 71 ? -21.875 -11.836 3.91 1 97.69 71 GLY B C 1
ATOM 1899 O O . GLY B 1 71 ? -22.312 -12.891 4.387 1 97.69 71 GLY B O 1
ATOM 1900 N N . GLU B 1 72 ? -21.688 -11.695 2.641 1 97.88 72 GLU B N 1
ATOM 1901 C CA . GLU B 1 72 ? -21.906 -12.766 1.673 1 97.88 72 GLU B CA 1
ATOM 1902 C C . GLU B 1 72 ? -20.922 -13.906 1.873 1 97.88 72 GLU B C 1
ATOM 1904 O O . GLU B 1 72 ? -21.297 -15.078 1.762 1 97.88 72 GLU B O 1
ATOM 1909 N N . LEU B 1 73 ? -19.719 -13.578 2.154 1 97.81 73 LEU B N 1
ATOM 1910 C CA . LEU B 1 73 ? -18.656 -14.578 2.293 1 97.81 73 LEU B CA 1
ATOM 1911 C C . LEU B 1 73 ? -18.859 -15.414 3.551 1 97.81 73 LEU B C 1
ATOM 1913 O O . LEU B 1 73 ? -18.438 -16.562 3.609 1 97.81 73 LEU B O 1
ATOM 1917 N N . ASP B 1 74 ? -19.453 -14.82 4.543 1 95.56 74 ASP B N 1
ATOM 1918 C CA . ASP B 1 74 ? -19.672 -15.5 5.816 1 95.56 74 ASP B CA 1
ATOM 1919 C C . ASP B 1 74 ? -20.531 -16.75 5.625 1 95.56 74 ASP B C 1
ATOM 1921 O O . ASP B 1 74 ? -20.469 -17.688 6.426 1 95.56 74 ASP B O 1
ATOM 1925 N N . ALA B 1 75 ? -21.281 -16.766 4.574 1 95.88 75 ALA B N 1
ATOM 1926 C CA . ALA B 1 75 ? -22.172 -17.891 4.309 1 95.88 75 ALA B CA 1
ATOM 1927 C C . ALA B 1 75 ? -21.422 -19.047 3.656 1 95.88 75 ALA B C 1
ATOM 1929 O O . ALA B 1 75 ? -21.953 -20.156 3.539 1 95.88 75 ALA B O 1
ATOM 1930 N N . LEU B 1 76 ? -20.188 -18.828 3.248 1 96 76 LEU B N 1
ATOM 1931 C CA . LEU B 1 76 ? -19.406 -19.828 2.523 1 96 76 LEU B CA 1
ATOM 1932 C C . LEU B 1 76 ? -18.359 -20.453 3.432 1 96 76 LEU B C 1
ATOM 1934 O O . LEU B 1 76 ? -17.719 -19.766 4.234 1 96 76 LEU B O 1
ATOM 1938 N N . GLU B 1 77 ? -18.188 -21.719 3.289 1 92.12 77 GLU B N 1
ATOM 1939 C CA . GLU B 1 77 ? -17.266 -22.438 4.18 1 92.12 77 GLU B CA 1
ATOM 1940 C C . GLU B 1 77 ? -15.906 -22.656 3.523 1 92.12 77 GLU B C 1
ATOM 1942 O O . GLU B 1 77 ? -15.828 -23 2.346 1 92.12 77 GLU B O 1
ATOM 1947 N N . GLY B 1 78 ? -14.914 -22.422 4.234 1 91.31 78 GLY B N 1
ATOM 1948 C CA . 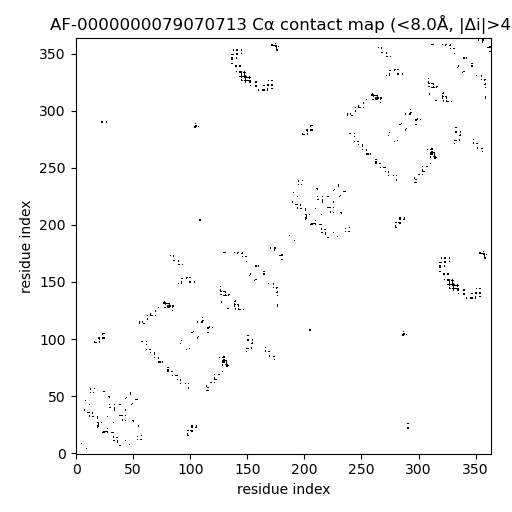GLY B 1 78 ? -13.547 -22.766 3.867 1 91.31 78 GLY B CA 1
ATOM 1949 C C . GLY B 1 78 ? -13.148 -22.25 2.502 1 91.31 78 GLY B C 1
ATOM 1950 O O . GLY B 1 78 ? -13.312 -21.062 2.213 1 91.31 78 GLY B O 1
ATOM 1951 N N . PRO B 1 79 ? -12.68 -23.172 1.671 1 92.94 79 PRO B N 1
ATOM 1952 C CA . PRO B 1 79 ? -12.133 -22.797 0.364 1 92.94 79 PRO B CA 1
ATOM 1953 C C . PRO B 1 79 ? -13.195 -22.297 -0.605 1 92.94 79 PRO B C 1
ATOM 1955 O O . PRO B 1 79 ? -12.867 -21.672 -1.615 1 92.94 79 PRO B O 1
ATOM 1958 N N . ARG B 1 80 ? -14.469 -22.578 -0.286 1 95.31 80 ARG B N 1
ATOM 1959 C CA . ARG B 1 80 ? -15.547 -22.125 -1.159 1 95.31 80 ARG B CA 1
ATOM 1960 C C . ARG B 1 80 ? -15.648 -20.594 -1.168 1 95.31 80 ARG B C 1
ATOM 1962 O O . ARG B 1 80 ? -16.25 -20.016 -2.074 1 95.31 80 ARG B O 1
ATOM 1969 N N . ALA B 1 81 ? -15.055 -19.953 -0.156 1 96.75 81 ALA B N 1
ATOM 1970 C CA . ALA B 1 81 ? -15.141 -18.5 -0.036 1 96.75 81 ALA B CA 1
ATOM 1971 C C . ALA B 1 81 ? -14.086 -17.828 -0.9 1 96.75 81 ALA B C 1
ATOM 1973 O O . ALA B 1 81 ? -14.172 -16.625 -1.161 1 96.75 81 ALA B O 1
ATOM 1974 N N . VAL B 1 82 ? -13.117 -18.547 -1.341 1 97.62 82 VAL B N 1
ATOM 1975 C CA . VAL B 1 82 ? -11.906 -17.953 -1.908 1 97.62 82 VAL B CA 1
ATOM 1976 C C . VAL B 1 82 ? -12.25 -17.25 -3.219 1 97.62 82 VAL B C 1
ATOM 1978 O O . VAL B 1 82 ? -11.984 -16.047 -3.373 1 97.62 82 VAL B O 1
ATOM 1981 N N . GLU B 1 83 ? -12.859 -17.953 -4.172 1 97.5 83 GLU B N 1
ATOM 1982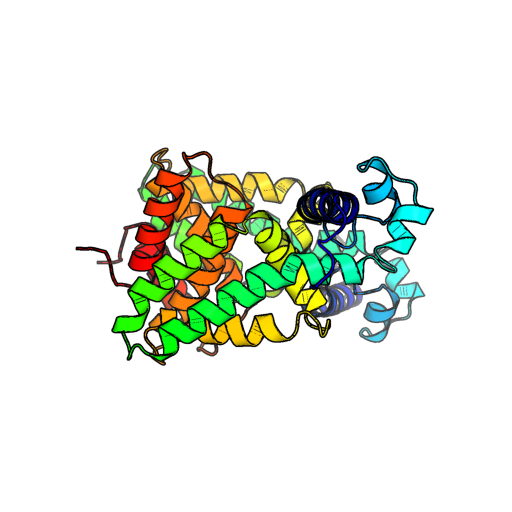 C CA . GLU B 1 83 ? -13.117 -17.375 -5.484 1 97.5 83 GLU B CA 1
ATOM 1983 C C . GLU B 1 83 ? -14.094 -16.203 -5.383 1 97.5 83 GLU B C 1
ATOM 1985 O O . GLU B 1 83 ? -13.836 -15.133 -5.938 1 97.5 83 GLU B O 1
ATOM 1990 N N . PRO B 1 84 ? -15.195 -16.328 -4.609 1 98 84 PRO B N 1
ATOM 1991 C CA . PRO B 1 84 ? -16.078 -15.172 -4.426 1 98 84 PRO B CA 1
ATOM 1992 C C . PRO B 1 84 ? -15.383 -14 -3.736 1 98 84 PRO B C 1
ATOM 1994 O O . PRO B 1 84 ? -15.656 -12.844 -4.055 1 98 84 PRO B O 1
ATOM 1997 N N . ALA B 1 85 ? -14.492 -14.273 -2.822 1 98.44 85 ALA B N 1
ATOM 1998 C CA . ALA B 1 85 ? -13.727 -13.227 -2.146 1 98.44 85 ALA B CA 1
ATOM 1999 C C . ALA B 1 85 ? -12.836 -12.477 -3.129 1 98.44 85 ALA B C 1
ATOM 2001 O O . ALA B 1 85 ? -12.781 -11.242 -3.113 1 98.44 85 ALA B O 1
ATOM 2002 N N . VAL B 1 86 ? -12.211 -13.234 -3.973 1 98.62 86 VAL B N 1
ATOM 2003 C CA . VAL B 1 86 ? -11.312 -12.641 -4.961 1 98.62 86 VAL B CA 1
ATOM 2004 C C . VAL B 1 86 ? -12.109 -11.766 -5.918 1 98.62 86 VAL B C 1
ATOM 2006 O O . VAL B 1 86 ? -11.789 -10.586 -6.109 1 98.62 86 VAL B O 1
ATOM 2009 N N . THR B 1 87 ? -13.18 -12.328 -6.488 1 98.44 87 THR B N 1
ATOM 2010 C CA . THR B 1 87 ? -13.961 -11.609 -7.488 1 98.44 87 THR B CA 1
ATOM 2011 C C . THR B 1 87 ? -14.625 -10.375 -6.875 1 98.44 87 THR B C 1
ATOM 2013 O O . THR B 1 87 ? -14.641 -9.305 -7.48 1 98.44 87 THR B O 1
ATOM 2016 N N . GLY B 1 88 ? -15.148 -10.578 -5.688 1 98.56 88 GLY B N 1
ATOM 2017 C CA . GLY B 1 88 ? -15.781 -9.469 -4.992 1 98.56 88 GLY B CA 1
ATOM 2018 C C . GLY B 1 88 ? -14.805 -8.352 -4.645 1 98.56 88 GLY B C 1
ATOM 2019 O O . GLY B 1 88 ? -15.102 -7.176 -4.859 1 98.56 88 GLY B O 1
ATOM 2020 N N . TYR B 1 89 ? -13.656 -8.719 -4.113 1 98.5 89 TYR B N 1
ATOM 2021 C CA . TYR B 1 89 ? -12.648 -7.73 -3.721 1 98.5 89 TYR B CA 1
ATOM 2022 C C . TYR B 1 89 ? -12.117 -6.98 -4.934 1 98.5 89 TYR B C 1
ATOM 2024 O O . TYR B 1 89 ? -12.023 -5.75 -4.922 1 98.5 89 TYR B O 1
ATOM 2032 N N . VAL B 1 90 ? -11.789 -7.684 -5.969 1 98.5 90 VAL B N 1
ATOM 2033 C CA . VAL B 1 90 ? -11.297 -7.047 -7.188 1 98.5 90 VAL B CA 1
ATOM 2034 C C . VAL B 1 90 ? -12.352 -6.078 -7.723 1 98.5 90 VAL B C 1
ATOM 2036 O O . VAL B 1 90 ? -12.023 -4.953 -8.109 1 98.5 90 VAL B O 1
ATOM 2039 N N . GLY B 1 91 ? -13.594 -6.539 -7.766 1 98.19 91 GLY B N 1
ATOM 2040 C CA . GLY B 1 91 ? -14.672 -5.66 -8.195 1 98.19 91 GLY B CA 1
ATOM 2041 C C . GLY B 1 91 ? -14.766 -4.387 -7.375 1 98.19 91 GLY B C 1
ATOM 2042 O O . GLY B 1 91 ? -14.883 -3.293 -7.93 1 98.19 91 GLY B O 1
ATOM 2043 N N . LEU B 1 92 ? -14.695 -4.477 -6.086 1 97.44 92 LEU B N 1
ATOM 2044 C CA . LEU B 1 92 ? -14.766 -3.328 -5.184 1 97.44 92 LEU B CA 1
ATOM 2045 C C . LEU B 1 92 ? -13.562 -2.41 -5.383 1 97.44 92 LEU B C 1
ATOM 2047 O O . LEU B 1 92 ? -13.711 -1.187 -5.41 1 97.44 92 LEU B O 1
ATOM 2051 N N . ALA B 1 93 ? -12.391 -3.045 -5.469 1 96.19 93 ALA B N 1
ATOM 2052 C CA . ALA B 1 93 ? -11.164 -2.273 -5.656 1 96.19 93 ALA B CA 1
ATOM 2053 C C . ALA B 1 93 ? -11.242 -1.427 -6.922 1 96.19 93 ALA B C 1
ATOM 2055 O O . ALA B 1 93 ? -10.828 -0.265 -6.926 1 96.19 93 ALA B O 1
ATOM 2056 N N . LEU B 1 94 ? -11.781 -1.989 -7.945 1 96.69 94 LEU B N 1
ATOM 2057 C CA . LEU B 1 94 ? -11.883 -1.275 -9.211 1 96.69 94 LEU B CA 1
ATOM 2058 C C . LEU B 1 94 ? -12.969 -0.21 -9.148 1 96.69 94 LEU B C 1
ATOM 2060 O O . LEU B 1 94 ? -12.789 0.896 -9.664 1 96.69 94 LEU B O 1
ATOM 2064 N N . LEU B 1 95 ? -14.047 -0.539 -8.539 1 95.88 95 LEU B N 1
ATOM 2065 C CA . LEU B 1 95 ? -15.172 0.38 -8.43 1 95.88 95 LEU B CA 1
ATOM 2066 C C . LEU B 1 95 ? -14.797 1.606 -7.605 1 95.88 95 LEU B C 1
ATOM 2068 O O . LEU B 1 95 ? -15.211 2.725 -7.922 1 95.88 95 LEU B O 1
ATOM 2072 N N . PHE B 1 96 ? -14 1.418 -6.59 1 94.75 96 PHE B N 1
ATOM 2073 C CA . PHE B 1 96 ? -13.641 2.477 -5.656 1 94.75 96 PHE B CA 1
ATOM 2074 C C . PHE B 1 96 ? -12.141 2.775 -5.73 1 94.75 96 PHE B C 1
ATOM 2076 O O . PHE B 1 96 ? -11.492 2.957 -4.699 1 94.75 96 PHE B O 1
ATOM 2083 N N . HIS B 1 97 ? -11.617 2.816 -6.93 1 92.75 97 HIS B N 1
ATOM 2084 C CA . HIS B 1 97 ? -10.172 2.881 -7.129 1 92.75 97 HIS B CA 1
ATOM 2085 C C . HIS B 1 97 ? -9.594 4.168 -6.547 1 92.75 97 HIS B C 1
ATOM 2087 O O . HIS B 1 97 ? -8.484 4.168 -6.012 1 92.75 97 HIS B O 1
ATOM 2093 N N . LEU B 1 98 ? -10.336 5.281 -6.543 1 90.38 98 LEU B N 1
ATOM 2094 C CA . LEU B 1 98 ? -9.82 6.527 -5.984 1 90.38 98 LEU B CA 1
ATOM 2095 C C . LEU B 1 98 ? -9.867 6.5 -4.461 1 90.38 98 LEU B C 1
ATOM 2097 O O . LEU B 1 98 ? -8.922 6.938 -3.799 1 90.38 98 LEU B O 1
ATOM 2101 N N . GLU B 1 99 ? -10.945 5.973 -3.908 1 90.19 99 GLU B N 1
ATOM 2102 C CA . GLU B 1 99 ? -11.062 5.832 -2.459 1 90.19 99 GLU B CA 1
ATOM 2103 C C . GLU B 1 99 ? -9.984 4.895 -1.908 1 90.19 99 GLU B C 1
ATOM 2105 O O . GLU B 1 99 ? -9.453 5.129 -0.823 1 90.19 99 GLU B O 1
ATOM 2110 N N . LEU B 1 100 ? -9.727 3.879 -2.686 1 88.38 100 LEU B N 1
ATOM 2111 C CA . LEU B 1 100 ? -8.703 2.912 -2.287 1 88.38 100 LEU B CA 1
ATOM 2112 C C . LEU B 1 100 ? -7.336 3.572 -2.195 1 88.38 100 LEU B C 1
ATOM 2114 O O . LEU B 1 100 ? -6.562 3.283 -1.279 1 88.38 100 LEU B O 1
ATOM 2118 N N . LYS B 1 101 ? -7.09 4.445 -3.109 1 83.56 101 LYS B N 1
ATOM 2119 C CA . LYS B 1 101 ? -5.848 5.207 -3.066 1 83.56 101 LYS B CA 1
ATOM 2120 C C . LYS B 1 101 ? -5.734 6 -1.768 1 83.56 101 LYS B C 1
ATOM 2122 O O . LYS B 1 101 ? -4.664 6.062 -1.162 1 83.56 101 LYS B O 1
ATOM 2127 N N . ILE B 1 102 ? -6.793 6.551 -1.358 1 81.94 102 ILE B N 1
ATOM 2128 C CA . ILE B 1 102 ? -6.828 7.344 -0.135 1 81.94 102 ILE B CA 1
ATOM 2129 C C . ILE B 1 102 ? -6.633 6.434 1.076 1 81.94 102 ILE B C 1
ATOM 2131 O O . ILE B 1 102 ? -5.855 6.75 1.978 1 81.94 102 ILE B O 1
ATOM 2135 N N . ILE B 1 103 ? -7.277 5.254 1.055 1 79.38 103 ILE B N 1
ATOM 2136 C CA . ILE B 1 103 ? -7.254 4.32 2.174 1 79.38 103 ILE B CA 1
ATOM 2137 C C . ILE B 1 103 ? -5.836 3.783 2.369 1 79.38 103 ILE B C 1
ATOM 2139 O O . ILE B 1 103 ? -5.328 3.756 3.492 1 79.38 103 ILE B O 1
ATOM 2143 N N . PHE B 1 104 ? -5.199 3.416 1.347 1 71.88 104 PHE B N 1
ATOM 2144 C CA . PHE B 1 104 ? -3.891 2.779 1.449 1 71.88 104 PHE B CA 1
ATOM 2145 C C . PHE B 1 104 ? -2.805 3.814 1.715 1 71.88 104 PHE B C 1
ATOM 2147 O O . PHE B 1 104 ? -1.83 3.535 2.416 1 71.88 104 PHE B O 1
ATOM 2154 N N . ALA B 1 105 ? -3.006 4.977 1.213 1 66.81 105 ALA B N 1
ATOM 2155 C CA . ALA B 1 105 ? -2.025 6.039 1.429 1 66.81 105 ALA B CA 1
ATOM 2156 C C . ALA B 1 105 ? -2.137 6.609 2.84 1 66.81 105 ALA B C 1
ATOM 2158 O O . ALA B 1 105 ? -1.132 6.992 3.443 1 66.81 105 ALA B O 1
ATOM 2159 N N . GLU B 1 106 ? -3.342 6.652 3.314 1 62.19 106 GLU B N 1
ATOM 2160 C CA . GLU B 1 106 ? -3.568 7.504 4.48 1 62.19 106 GLU B CA 1
ATOM 2161 C C . GLU B 1 106 ? -3.99 6.68 5.691 1 62.19 106 GLU B C 1
ATOM 2163 O O . GLU B 1 106 ? -3.809 7.105 6.836 1 62.19 106 GLU B O 1
ATOM 2168 N N . LEU B 1 107 ? -4.617 5.574 5.402 1 57.72 107 LEU B N 1
ATOM 2169 C CA . LEU B 1 107 ? -5.453 4.914 6.398 1 57.72 107 LEU B CA 1
ATOM 2170 C C . LEU B 1 107 ? -4.621 4.449 7.59 1 57.72 107 LEU B C 1
ATOM 2172 O O . LEU B 1 107 ? -5.051 4.574 8.742 1 57.72 107 LEU B O 1
ATOM 2176 N N . PRO B 1 108 ? -3.424 3.951 7.266 1 56.75 108 PRO B N 1
ATOM 2177 C CA . PRO B 1 108 ? -2.771 3.545 8.516 1 56.75 108 PRO B CA 1
ATOM 2178 C C . PRO B 1 108 ? -2.656 4.688 9.516 1 56.75 108 PRO B C 1
ATOM 2180 O O . PRO B 1 108 ? -2.676 4.453 10.727 1 56.75 108 PRO B O 1
ATOM 2183 N N . GLN B 1 109 ? -2.654 5.883 9 1 55.31 109 GLN B N 1
ATOM 2184 C CA . GLN B 1 109 ? -2.539 7.059 9.859 1 55.31 109 GLN B CA 1
ATOM 2185 C C . GLN B 1 109 ? -3.906 7.504 10.367 1 55.31 109 GLN B C 1
ATOM 2187 O O . GLN B 1 109 ? -4 8.266 11.328 1 55.31 109 GLN B O 1
ATOM 2192 N N . MET B 1 110 ? -4.816 7.133 9.648 1 57.12 110 MET B N 1
ATOM 2193 C CA . MET B 1 110 ? -6.156 7.617 9.961 1 57.12 110 MET B CA 1
ATOM 2194 C C . MET B 1 110 ? -6.891 6.629 10.867 1 57.12 110 MET B C 1
ATOM 2196 O O . MET B 1 110 ? -8.047 6.855 11.227 1 57.12 110 MET B O 1
ATOM 2200 N N . LEU B 1 111 ? -6.289 5.461 10.938 1 54.22 111 LEU B N 1
ATOM 2201 C CA . LEU B 1 111 ? -6.934 4.387 11.688 1 54.22 111 LEU B CA 1
ATOM 2202 C C . LEU B 1 111 ? -7.457 4.895 13.031 1 54.22 111 LEU B C 1
ATOM 2204 O O . LEU B 1 111 ? -8.422 4.355 13.57 1 54.22 111 LEU B O 1
ATOM 2208 N N . GLY B 1 112 ? -6.953 6.02 13.438 1 56.5 112 GLY B N 1
ATOM 2209 C CA . GLY B 1 112 ? -7.527 6.512 14.68 1 56.5 112 GLY B CA 1
ATOM 2210 C C . GLY B 1 112 ? -8.844 7.23 14.477 1 56.5 112 GLY B C 1
ATOM 2211 O O . GLY B 1 112 ? -9.508 7.602 15.453 1 56.5 112 GLY B O 1
ATOM 2212 N N . HIS B 1 113 ? -9.242 7.262 13.273 1 63.31 113 HIS B N 1
ATOM 2213 C CA . HIS B 1 113 ? -10.5 7.957 13.039 1 63.31 113 HIS B CA 1
ATOM 2214 C C . HIS B 1 113 ? -11.688 7.012 13.203 1 63.31 113 HIS B C 1
ATOM 2216 O O . HIS B 1 113 ? -11.734 5.953 12.57 1 63.31 113 HIS B O 1
ATOM 2222 N N . PRO B 1 114 ? -12.539 7.344 14.039 1 64.12 114 PRO B N 1
ATOM 2223 C CA . PRO B 1 114 ? -13.672 6.461 14.328 1 64.12 114 PRO B CA 1
ATOM 2224 C C . PRO B 1 114 ? -14.406 6.016 13.062 1 64.12 114 PRO B C 1
ATOM 2226 O O . PRO B 1 114 ? -14.812 4.855 12.961 1 64.12 114 PRO B O 1
ATOM 2229 N N . ALA B 1 115 ? -14.602 7.012 12.156 1 64.69 115 ALA B N 1
ATOM 2230 C CA . ALA B 1 115 ? -15.344 6.715 10.93 1 64.69 115 ALA B CA 1
ATOM 2231 C C . ALA B 1 115 ? -14.625 5.645 10.109 1 64.69 115 ALA B C 1
ATOM 2233 O O . ALA B 1 115 ? -15.258 4.953 9.297 1 64.69 115 ALA B O 1
ATOM 2234 N N . LEU B 1 116 ? -13.406 5.426 10.492 1 75.06 116 LEU B N 1
ATOM 2235 C CA . LEU B 1 116 ? -12.602 4.508 9.688 1 75.06 116 LEU B CA 1
ATOM 2236 C C . LEU B 1 116 ? -12.266 3.244 10.477 1 75.06 116 LEU B C 1
ATOM 2238 O O . LEU B 1 116 ? -11.609 2.34 9.953 1 75.06 116 LEU B O 1
ATOM 2242 N N . ALA B 1 117 ? -12.906 3.18 11.641 1 77.75 117 ALA B N 1
ATOM 2243 C CA . ALA B 1 117 ? -12.578 2.102 12.57 1 77.75 117 ALA B CA 1
ATOM 2244 C C . ALA B 1 117 ? -13.117 0.764 12.07 1 77.75 117 ALA B C 1
ATOM 2246 O O . ALA B 1 117 ? -12.664 -0.297 12.508 1 77.75 117 ALA B O 1
ATOM 2247 N N . VAL B 1 118 ? -14.078 0.804 11.133 1 81.06 118 VAL B N 1
ATOM 2248 C CA . VAL B 1 118 ? -14.719 -0.423 10.664 1 81.06 118 VAL B CA 1
ATOM 2249 C C . VAL B 1 118 ? -13.852 -1.076 9.586 1 81.06 118 VAL B C 1
ATOM 2251 O O . VAL B 1 118 ? -14.016 -2.262 9.289 1 81.06 118 VAL B O 1
ATOM 2254 N N . ILE B 1 119 ? -12.922 -0.403 9.055 1 85.56 119 ILE B N 1
ATOM 2255 C CA . ILE B 1 119 ? -12.211 -0.857 7.871 1 85.56 119 ILE B CA 1
ATOM 2256 C C . ILE B 1 119 ? -11.211 -1.944 8.25 1 85.56 119 ILE B C 1
ATOM 2258 O O . ILE B 1 119 ? -11.195 -3.021 7.652 1 85.56 119 ILE B O 1
ATOM 2262 N N . PRO B 1 120 ? -10.484 -1.778 9.367 1 85.75 120 PRO B N 1
ATOM 2263 C CA . PRO B 1 120 ? -9.469 -2.787 9.672 1 85.75 120 PRO B CA 1
ATOM 2264 C C . PRO B 1 120 ? -10.07 -4.16 9.969 1 85.75 120 PRO B C 1
ATOM 2266 O O . PRO B 1 120 ? -9.656 -5.16 9.375 1 85.75 120 PRO B O 1
ATOM 2269 N N . PRO B 1 121 ? -11.141 -4.238 10.758 1 89.19 121 PRO B N 1
ATOM 2270 C CA . PRO B 1 121 ? -11.734 -5.555 10.977 1 89.19 121 PRO B CA 1
ATOM 2271 C C . PRO B 1 121 ? -12.336 -6.152 9.703 1 89.19 121 PRO B C 1
ATOM 2273 O O . PRO B 1 121 ? -12.344 -7.371 9.531 1 89.19 121 PRO B O 1
ATOM 2276 N N . ALA B 1 122 ? -12.875 -5.285 8.875 1 92.69 122 ALA B N 1
ATOM 2277 C CA . ALA B 1 122 ? -13.438 -5.77 7.617 1 92.69 122 ALA B CA 1
ATOM 2278 C C . ALA B 1 122 ? -12.352 -6.332 6.703 1 92.69 122 ALA B C 1
ATOM 2280 O O . ALA B 1 122 ? -12.57 -7.336 6.02 1 92.69 122 ALA B O 1
ATOM 2281 N N . VAL B 1 123 ? -11.234 -5.73 6.68 1 92.62 123 VAL B N 1
ATOM 2282 C CA . VAL B 1 123 ? -10.109 -6.199 5.887 1 92.62 123 VAL B CA 1
ATOM 2283 C C . VAL B 1 123 ? -9.617 -7.539 6.43 1 92.62 123 VAL B C 1
ATOM 2285 O O . VAL B 1 123 ? -9.281 -8.445 5.664 1 92.62 123 VAL B O 1
ATOM 2288 N N . ASP B 1 124 ? -9.609 -7.648 7.746 1 93.06 124 ASP B N 1
ATOM 2289 C CA . ASP B 1 124 ? -9.211 -8.906 8.367 1 93.06 124 ASP B CA 1
ATOM 2290 C C . ASP B 1 124 ? -10.156 -10.039 7.973 1 93.06 124 ASP B C 1
ATOM 2292 O O . ASP B 1 124 ? -9.719 -11.164 7.727 1 93.06 124 ASP B O 1
ATOM 2296 N N . ARG B 1 125 ? -11.422 -9.688 7.973 1 95.75 125 ARG B N 1
ATOM 2297 C CA . ARG B 1 125 ? -12.414 -10.688 7.574 1 95.75 125 ARG B CA 1
ATOM 2298 C C . ARG B 1 125 ? -12.234 -11.086 6.113 1 95.75 125 ARG B C 1
ATOM 2300 O O . ARG B 1 125 ? -12.359 -12.266 5.77 1 95.75 125 ARG B O 1
ATOM 2307 N N . LEU B 1 126 ? -11.945 -10.141 5.312 1 97.44 126 LEU B N 1
ATOM 2308 C CA . LEU B 1 126 ? -11.672 -10.438 3.912 1 97.44 126 LEU B CA 1
ATOM 2309 C C . LEU B 1 126 ? -10.445 -11.336 3.781 1 97.44 126 LEU B C 1
ATOM 2311 O O . LEU B 1 126 ? -10.461 -12.312 3.023 1 97.44 126 LEU B O 1
ATOM 2315 N N . ALA B 1 127 ? -9.422 -11 4.527 1 96.75 127 ALA B N 1
ATOM 2316 C CA . ALA B 1 127 ? -8.203 -11.797 4.5 1 96.75 127 ALA B CA 1
ATOM 2317 C C . ALA B 1 127 ? -8.484 -13.242 4.895 1 96.75 127 ALA B C 1
ATOM 2319 O O . ALA B 1 127 ? -7.941 -14.172 4.293 1 96.75 127 ALA B O 1
ATOM 2320 N N . ASP B 1 128 ? -9.328 -13.344 5.871 1 97.06 128 ASP B N 1
ATOM 2321 C CA . ASP B 1 128 ? -9.695 -14.68 6.328 1 97.06 128 ASP B CA 1
ATOM 2322 C C . ASP B 1 128 ? -10.398 -15.469 5.223 1 97.06 128 ASP B C 1
ATOM 2324 O O . ASP B 1 128 ? -10.125 -16.656 5.02 1 97.06 128 ASP B O 1
ATOM 2328 N N . ALA B 1 129 ? -11.289 -14.828 4.559 1 97.81 129 ALA B N 1
ATOM 2329 C CA . ALA B 1 129 ? -12 -15.461 3.449 1 97.81 129 ALA B CA 1
ATOM 2330 C C . ALA B 1 129 ? -11.047 -15.789 2.307 1 97.81 129 ALA B C 1
ATOM 2332 O O . ALA B 1 129 ? -11.117 -16.875 1.724 1 97.81 129 ALA B O 1
ATOM 2333 N N . LEU B 1 130 ? -10.141 -14.906 2.008 1 98.12 130 LEU B N 1
ATOM 2334 C CA . LEU B 1 130 ? -9.156 -15.125 0.946 1 98.12 130 LEU B CA 1
ATOM 2335 C C . LEU B 1 130 ? -8.25 -16.297 1.272 1 98.12 130 LEU B C 1
ATOM 2337 O O . LEU B 1 130 ? -7.816 -17.031 0.371 1 98.12 130 LEU B O 1
ATOM 2341 N N . ALA B 1 131 ? -8.031 -16.469 2.543 1 97.25 131 ALA B N 1
ATOM 2342 C CA . ALA B 1 131 ? -7.172 -17.562 3 1 97.25 131 ALA B CA 1
ATOM 2343 C C . ALA B 1 131 ? -7.934 -18.875 3.049 1 97.25 131 ALA B C 1
ATOM 2345 O O . ALA B 1 131 ? -7.375 -19.906 3.422 1 97.25 131 ALA B O 1
ATOM 2346 N N . GLY B 1 132 ? -9.227 -18.859 2.688 1 96.69 132 GLY B N 1
ATOM 2347 C CA . GLY B 1 132 ? -10.047 -20.062 2.811 1 96.69 132 GLY B CA 1
ATOM 2348 C C . GLY B 1 132 ? -10.25 -20.5 4.25 1 96.69 132 GLY B C 1
ATOM 2349 O O . GLY B 1 132 ? -10.336 -21.688 4.535 1 96.69 132 GLY B O 1
ATOM 2350 N N . ARG B 1 133 ? -10.117 -19.562 5.133 1 95.81 133 ARG B N 1
ATOM 2351 C CA . ARG B 1 133 ? -10.266 -19.766 6.57 1 95.81 133 ARG B CA 1
ATOM 2352 C C . ARG B 1 133 ? -9.188 -20.719 7.098 1 95.81 133 ARG B C 1
ATOM 2354 O O . ARG B 1 133 ? -9.375 -21.375 8.125 1 95.81 133 ARG B O 1
ATOM 2361 N N . SER B 1 134 ? -8.148 -20.781 6.371 1 95.56 134 SER B N 1
ATOM 2362 C CA . SER B 1 134 ? -6.996 -21.578 6.785 1 95.56 134 SER B CA 1
ATOM 2363 C C . SER B 1 134 ? -6.082 -20.766 7.703 1 95.56 134 SER B C 1
ATOM 2365 O O . SER B 1 134 ? -5.969 -19.547 7.566 1 95.56 134 SER B O 1
ATOM 2367 N N . ARG B 1 135 ? -5.422 -21.484 8.578 1 94.25 135 ARG B N 1
ATOM 2368 C CA . ARG B 1 135 ? -4.461 -20.844 9.469 1 94.25 135 ARG B CA 1
ATOM 2369 C C . ARG B 1 135 ? -3.029 -21.188 9.078 1 94.25 135 ARG B C 1
ATOM 2371 O O . ARG B 1 135 ? -2.084 -20.875 9.797 1 94.25 135 ARG B O 1
ATOM 2378 N N . GLU B 1 136 ? -2.898 -21.828 7.938 1 96 136 GLU B N 1
ATOM 2379 C CA . GLU B 1 136 ? -1.564 -22.125 7.426 1 96 136 GLU B CA 1
ATOM 2380 C C . GLU B 1 136 ? -0.828 -20.859 7.012 1 96 136 GLU B C 1
ATOM 2382 O O . GLU B 1 136 ? -1.42 -19.953 6.414 1 96 136 GLU B O 1
ATOM 2387 N N . PRO B 1 137 ? 0.433 -20.797 7.324 1 96.75 137 PRO B N 1
ATOM 2388 C CA . PRO B 1 137 ? 1.209 -19.578 7.027 1 96.75 137 PRO B CA 1
ATOM 2389 C C . PRO B 1 137 ? 1.123 -19.172 5.562 1 96.75 137 PRO B C 1
ATOM 2391 O O . PRO B 1 137 ? 0.99 -17.984 5.258 1 96.75 137 PRO B O 1
ATOM 2394 N N . GLY B 1 138 ? 1.168 -20.156 4.719 1 96.62 138 GLY B N 1
ATOM 2395 C CA . GLY B 1 138 ? 1.082 -19.859 3.299 1 96.62 138 GLY B CA 1
ATOM 2396 C C . GLY B 1 138 ? -0.213 -19.172 2.912 1 96.62 138 GLY B C 1
ATOM 2397 O O . GLY B 1 138 ? -0.206 -18.203 2.139 1 96.62 138 GLY B O 1
ATOM 2398 N N . ALA B 1 139 ? -1.303 -19.672 3.486 1 96.88 139 ALA B N 1
ATOM 2399 C CA . ALA B 1 139 ? -2.613 -19.094 3.197 1 96.88 139 ALA B CA 1
ATOM 2400 C C . ALA B 1 139 ? -2.729 -17.688 3.766 1 96.88 139 ALA B C 1
ATOM 2402 O O . ALA B 1 139 ? -3.27 -16.797 3.113 1 96.88 139 ALA B O 1
ATOM 2403 N N . LEU B 1 140 ? -2.197 -17.484 4.93 1 97.06 140 LEU B N 1
ATOM 2404 C CA . LEU B 1 140 ? -2.268 -16.188 5.594 1 97.06 140 LEU B CA 1
ATOM 2405 C C . LEU B 1 140 ? -1.446 -15.148 4.84 1 97.06 140 LEU B C 1
ATOM 2407 O O . LEU B 1 140 ? -1.925 -14.047 4.582 1 97.06 140 LEU B O 1
ATOM 2411 N N . VAL B 1 141 ? -0.264 -15.492 4.457 1 97.62 141 VAL B N 1
ATOM 2412 C CA . VAL B 1 141 ? 0.635 -14.586 3.756 1 97.62 141 VAL B CA 1
ATOM 2413 C C . VAL B 1 141 ? 0.076 -14.273 2.367 1 97.62 141 VAL B C 1
ATOM 2415 O O . VAL B 1 141 ? 0.032 -13.117 1.954 1 97.62 141 VAL B O 1
ATOM 2418 N N . SER B 1 142 ? -0.393 -15.305 1.69 1 97.81 142 SER B N 1
ATOM 2419 C CA . SER B 1 142 ? -0.905 -15.102 0.339 1 97.81 142 SER B CA 1
ATOM 2420 C C . SER B 1 142 ? -2.152 -14.227 0.345 1 97.81 142 SER B C 1
ATOM 2422 O O . SER B 1 142 ? -2.361 -13.43 -0.572 1 97.81 142 SER B O 1
ATOM 2424 N N . ALA B 1 143 ? -2.99 -14.398 1.365 1 98.06 143 ALA B N 1
ATOM 2425 C CA . ALA B 1 143 ? -4.184 -13.562 1.476 1 98.06 143 ALA B CA 1
ATOM 2426 C C . ALA B 1 143 ? -3.811 -12.086 1.595 1 98.06 143 ALA B C 1
ATOM 2428 O O . ALA B 1 143 ? -4.395 -11.234 0.92 1 98.06 143 ALA B O 1
ATOM 2429 N N . ARG B 1 144 ? -2.822 -11.797 2.404 1 96.75 144 ARG B N 1
ATOM 2430 C CA . ARG B 1 144 ? -2.355 -10.422 2.572 1 96.75 144 ARG B CA 1
ATOM 2431 C C . ARG B 1 144 ? -1.725 -9.898 1.286 1 96.75 144 ARG B C 1
ATOM 2433 O O . ARG B 1 144 ? -1.904 -8.734 0.932 1 96.75 144 ARG B O 1
ATOM 2440 N N . MET B 1 145 ? -1.04 -10.766 0.62 1 97.38 145 MET B N 1
ATOM 2441 C CA . MET B 1 145 ? -0.43 -10.391 -0.652 1 97.38 145 MET B CA 1
ATOM 2442 C C . MET B 1 145 ? -1.496 -10.023 -1.68 1 97.38 145 MET B C 1
ATOM 2444 O O . MET B 1 145 ? -1.316 -9.086 -2.459 1 97.38 145 MET B O 1
ATOM 2448 N N . VAL B 1 146 ? -2.572 -10.727 -1.679 1 98.12 146 VAL B N 1
ATOM 2449 C CA . VAL B 1 146 ? -3.65 -10.43 -2.617 1 98.12 146 VAL B CA 1
ATOM 2450 C C . VAL B 1 146 ? -4.262 -9.07 -2.285 1 98.12 146 VAL B C 1
ATOM 2452 O O . VAL B 1 146 ? -4.48 -8.25 -3.178 1 98.12 146 VAL B O 1
ATOM 2455 N N . ILE B 1 147 ? -4.508 -8.852 -1.025 1 95.94 147 ILE B N 1
ATOM 2456 C CA . ILE B 1 147 ? -5.09 -7.586 -0.595 1 95.94 147 ILE B CA 1
ATOM 2457 C C . ILE B 1 147 ? -4.203 -6.426 -1.047 1 95.94 147 ILE B C 1
ATOM 2459 O O . ILE B 1 147 ? -4.664 -5.516 -1.737 1 95.94 147 ILE B O 1
ATOM 2463 N N . GLY B 1 148 ? -2.994 -6.48 -0.747 1 93.62 148 GLY B N 1
ATOM 2464 C CA . GLY B 1 148 ? -2.07 -5.418 -1.114 1 93.62 148 GLY B CA 1
ATOM 2465 C C . GLY B 1 148 ? -1.799 -5.355 -2.605 1 93.62 148 GLY B C 1
ATOM 2466 O O . GLY B 1 148 ? -1.686 -4.266 -3.176 1 93.62 148 GLY B O 1
ATOM 2467 N N . GLY B 1 149 ? -1.626 -6.512 -3.213 1 96 149 GLY B N 1
ATOM 2468 C CA . GLY B 1 149 ? -1.319 -6.574 -4.633 1 96 149 GLY B CA 1
ATOM 2469 C C . GLY B 1 149 ? -2.402 -5.965 -5.504 1 96 149 GLY B C 1
ATOM 2470 O O . GLY B 1 149 ? -2.107 -5.199 -6.426 1 96 149 GLY B O 1
ATOM 2471 N N . VAL B 1 150 ? -3.613 -6.285 -5.199 1 96.81 150 VAL B N 1
ATOM 2472 C CA . VAL B 1 150 ? -4.734 -5.734 -5.953 1 96.81 150 VAL B CA 1
ATOM 2473 C C . VAL B 1 150 ? -4.824 -4.227 -5.723 1 96.81 150 VAL B C 1
ATOM 2475 O O . VAL B 1 150 ? -4.965 -3.455 -6.676 1 96.81 150 VAL B O 1
ATOM 2478 N N . ALA B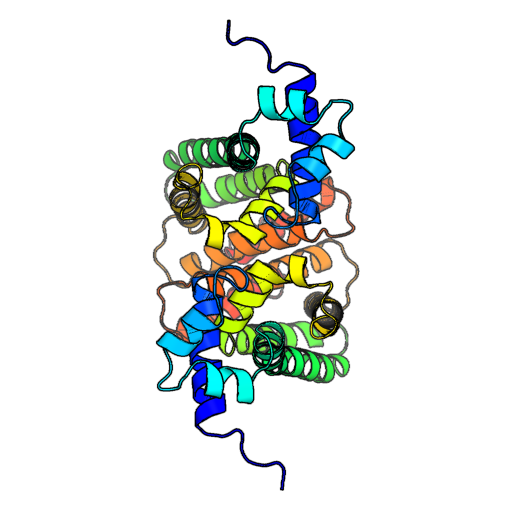 1 151 ? -4.672 -3.889 -4.492 1 92 151 ALA B N 1
ATOM 2479 C CA . ALA B 1 151 ? -4.77 -2.473 -4.148 1 92 151 ALA B CA 1
ATOM 2480 C C . ALA B 1 151 ? -3.709 -1.655 -4.883 1 92 151 ALA B C 1
ATOM 2482 O O . ALA B 1 151 ? -4.02 -0.625 -5.488 1 92 151 ALA B O 1
ATOM 2483 N N . VAL B 1 152 ? -2.564 -2.086 -4.93 1 89.06 152 VAL B N 1
ATOM 2484 C CA . VAL B 1 152 ? -1.453 -1.35 -5.523 1 89.06 152 VAL B CA 1
ATOM 2485 C C . VAL B 1 152 ? -1.591 -1.34 -7.043 1 89.06 152 VAL B C 1
ATOM 2487 O O . VAL B 1 152 ? -1.366 -0.312 -7.688 1 89.06 152 VAL B O 1
ATOM 2490 N N . ALA B 1 153 ? -1.916 -2.449 -7.594 1 93.38 153 ALA B N 1
ATOM 2491 C CA . ALA B 1 153 ? -2.09 -2.506 -9.047 1 93.38 153 ALA B CA 1
ATOM 2492 C C . ALA B 1 153 ? -3.188 -1.551 -9.5 1 93.38 153 ALA B C 1
ATOM 2494 O O . ALA B 1 153 ? -3.055 -0.893 -10.539 1 93.38 153 ALA B O 1
ATOM 2495 N N . VAL B 1 154 ? -4.215 -1.461 -8.727 1 93.12 154 VAL B N 1
ATOM 2496 C CA . VAL B 1 154 ? -5.348 -0.607 -9.07 1 93.12 154 VAL B CA 1
ATOM 2497 C C . VAL B 1 154 ? -4.984 0.856 -8.836 1 93.12 154 VAL B C 1
ATOM 2499 O O . VAL B 1 154 ? -5.277 1.718 -9.664 1 93.12 154 VAL B O 1
ATOM 2502 N N . ALA B 1 155 ? -4.371 1.131 -7.73 1 83.69 155 ALA B N 1
ATOM 2503 C CA . ALA B 1 155 ? -4.004 2.496 -7.367 1 83.69 155 ALA B CA 1
ATOM 2504 C C . ALA B 1 155 ? -2.963 3.059 -8.328 1 83.69 155 ALA B C 1
ATOM 2506 O O . ALA B 1 155 ? -2.994 4.246 -8.664 1 83.69 155 ALA B O 1
ATOM 2507 N N . GLY B 1 156 ? -1.989 2.248 -8.602 1 80.06 156 GLY B N 1
ATOM 2508 C CA . GLY B 1 156 ? -0.916 2.701 -9.469 1 80.06 156 GLY B CA 1
ATOM 2509 C C . GLY B 1 156 ? -1.313 2.746 -10.93 1 80.06 156 GLY B C 1
ATOM 2510 O O . GLY B 1 156 ? -0.654 3.406 -11.742 1 80.06 156 GLY B O 1
ATOM 2511 N N . GLY B 1 157 ? -2.27 2.076 -11.203 1 80.88 157 GLY B N 1
ATOM 2512 C CA . GLY B 1 157 ? -2.717 2.027 -12.586 1 80.88 157 GLY B CA 1
ATOM 2513 C C . GLY B 1 157 ? -1.766 1.272 -1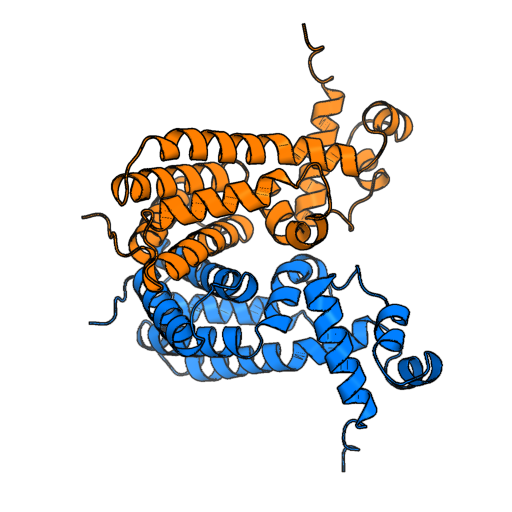3.5 1 80.88 157 GLY B C 1
ATOM 2514 O O . GLY B 1 157 ? -0.552 1.284 -13.281 1 80.88 157 GLY B O 1
ATOM 2515 N N . VAL B 1 158 ? -2.189 0.268 -14.125 1 88.25 158 VAL B N 1
ATOM 2516 C CA . VAL B 1 158 ? -1.519 -0.405 -15.234 1 88.25 158 VAL B CA 1
ATOM 2517 C C . VAL B 1 158 ? -2.223 -0.067 -16.547 1 88.25 158 VAL B C 1
ATOM 2519 O O . VAL B 1 158 ? -3.451 0.038 -16.594 1 88.25 158 VAL B O 1
ATOM 2522 N N . ASP B 1 159 ? -1.356 0.356 -17.484 1 89.88 159 ASP B N 1
ATOM 2523 C CA . ASP B 1 159 ? -1.937 0.795 -18.75 1 89.88 159 ASP B CA 1
ATOM 2524 C C . ASP B 1 159 ? -2.541 -0.38 -19.516 1 89.88 159 ASP B C 1
ATOM 2526 O O . ASP B 1 159 ? -1.969 -0.847 -20.5 1 89.88 159 ASP B O 1
ATOM 2530 N N . VAL B 1 160 ? -3.684 -0.855 -19.125 1 94.44 160 VAL B N 1
ATOM 2531 C CA . VAL B 1 160 ? -4.449 -1.911 -19.781 1 94.44 160 VAL B CA 1
ATOM 2532 C C . VAL B 1 160 ? -5.941 -1.584 -19.719 1 94.44 160 VAL B C 1
ATOM 2534 O O . VAL B 1 160 ? -6.383 -0.843 -18.828 1 94.44 160 VAL B O 1
ATOM 2537 N N . PRO B 1 161 ? -6.664 -2.08 -20.734 1 94.31 161 PRO B N 1
ATOM 2538 C CA . PRO B 1 161 ? -8.109 -1.856 -20.688 1 94.31 161 PRO B CA 1
ATOM 2539 C C . PRO B 1 161 ? -8.742 -2.381 -19.391 1 94.31 161 PRO B C 1
ATOM 2541 O O . PRO B 1 161 ? -8.281 -3.389 -18.844 1 94.31 161 PRO B O 1
ATOM 2544 N N . PRO B 1 162 ? -9.766 -1.695 -18.875 1 92.94 162 PRO B N 1
ATOM 2545 C CA . PRO B 1 162 ? -10.367 -2.043 -17.578 1 92.94 162 PRO B CA 1
ATOM 2546 C C . PRO B 1 162 ? -10.805 -3.504 -17.516 1 92.94 162 PRO B C 1
ATOM 2548 O O . PRO B 1 162 ? -10.672 -4.141 -16.469 1 92.94 162 PRO B O 1
ATOM 2551 N N . ASP B 1 163 ? -11.375 -3.992 -18.609 1 94.88 163 ASP B N 1
ATOM 2552 C CA . ASP B 1 163 ? -11.828 -5.379 -18.609 1 94.88 163 ASP B CA 1
ATOM 2553 C C . ASP B 1 163 ? -10.656 -6.344 -18.5 1 94.88 163 ASP B C 1
ATOM 2555 O O . ASP B 1 163 ? -10.734 -7.363 -17.812 1 94.88 163 ASP B O 1
ATOM 2559 N N . VAL B 1 164 ? -9.602 -6 -19.188 1 96.75 164 VAL B N 1
ATOM 2560 C CA . VAL B 1 164 ? -8.391 -6.812 -19.125 1 96.75 164 VAL B CA 1
ATOM 2561 C C . VAL B 1 164 ? -7.789 -6.73 -17.734 1 96.75 164 VAL B C 1
ATOM 2563 O O . VAL B 1 164 ? -7.359 -7.746 -17.172 1 96.75 164 VAL B O 1
ATOM 2566 N N . MET B 1 165 ? -7.816 -5.562 -17.141 1 97.38 165 MET B N 1
ATOM 2567 C CA . MET B 1 165 ? -7.305 -5.371 -15.789 1 97.38 165 MET B CA 1
ATOM 2568 C C . MET B 1 165 ? -8.031 -6.273 -14.797 1 97.38 165 MET B C 1
ATOM 2570 O O . MET B 1 165 ? -7.391 -6.965 -14 1 97.38 165 MET B O 1
ATOM 2574 N N . ARG B 1 166 ? -9.32 -6.25 -14.906 1 97.81 166 ARG B N 1
ATOM 2575 C CA . ARG B 1 166 ? -10.117 -7.066 -14 1 97.81 166 ARG B CA 1
ATOM 2576 C C . ARG B 1 166 ? -9.766 -8.547 -14.141 1 97.81 166 ARG B C 1
ATOM 2578 O O . ARG B 1 166 ? -9.562 -9.234 -13.141 1 97.81 166 ARG B O 1
ATOM 2585 N N . GLU B 1 167 ? -9.711 -9.016 -15.328 1 97.88 167 GLU B N 1
ATOM 2586 C CA . GLU B 1 167 ? -9.414 -10.422 -15.602 1 97.88 167 GLU B CA 1
ATOM 2587 C C . GLU B 1 167 ? -8.039 -10.805 -15.07 1 97.88 167 GLU B C 1
ATOM 2589 O O . GLU B 1 167 ? -7.887 -11.844 -14.422 1 97.88 167 GLU B O 1
ATOM 2594 N N . GLU B 1 168 ? -7.082 -9.922 -15.305 1 97.69 168 GLU B N 1
ATOM 2595 C CA . GLU B 1 168 ? -5.715 -10.219 -14.883 1 97.69 168 GLU B CA 1
ATOM 2596 C C . GLU B 1 168 ? -5.57 -10.148 -13.367 1 97.69 168 GLU B C 1
ATOM 2598 O O . GLU B 1 168 ? -4.797 -10.898 -12.773 1 97.69 168 GLU B O 1
ATOM 2603 N N . LEU B 1 169 ? -6.289 -9.203 -12.734 1 98.38 169 LEU B N 1
ATOM 2604 C CA . LEU B 1 169 ? -6.27 -9.117 -11.281 1 98.38 169 LEU B CA 1
ATOM 2605 C C . LEU B 1 169 ? -6.84 -10.391 -10.656 1 98.38 169 LEU B C 1
ATOM 2607 O O . LEU B 1 169 ? -6.266 -10.93 -9.711 1 98.38 169 LEU B O 1
ATOM 2611 N N . VAL B 1 170 ? -7.938 -10.836 -11.219 1 98.31 170 VAL B N 1
ATOM 2612 C CA . VAL B 1 170 ? -8.578 -12.039 -10.695 1 98.31 170 VAL B CA 1
ATOM 2613 C C . VAL B 1 170 ? -7.656 -13.242 -10.898 1 98.31 170 VAL B C 1
ATOM 2615 O O . VAL B 1 170 ? -7.426 -14.016 -9.969 1 98.31 170 VAL B O 1
ATOM 2618 N N . ARG B 1 171 ? -7.125 -13.375 -12.062 1 97.38 171 ARG B N 1
ATOM 2619 C CA . ARG B 1 171 ? -6.219 -14.477 -12.367 1 97.38 171 ARG B CA 1
ATOM 2620 C C . ARG B 1 171 ? -4.996 -14.445 -11.453 1 97.38 171 ARG B C 1
ATOM 2622 O O . ARG B 1 171 ? -4.609 -15.469 -10.891 1 97.38 171 ARG B O 1
ATOM 2629 N N . GLY B 1 172 ? -4.355 -13.25 -11.328 1 97.56 172 GLY B N 1
ATOM 2630 C CA . GLY B 1 172 ? -3.191 -13.094 -10.477 1 97.56 172 GLY B CA 1
ATOM 2631 C C . GLY B 1 172 ? -3.48 -13.391 -9.016 1 97.56 172 GLY B C 1
ATOM 2632 O O . GLY B 1 172 ? -2.67 -14.023 -8.336 1 97.56 172 GLY B O 1
ATOM 2633 N N . ALA B 1 173 ? -4.641 -12.93 -8.539 1 98.5 173 ALA B N 1
ATOM 2634 C CA . ALA B 1 173 ? -5.035 -13.172 -7.156 1 98.5 173 ALA B CA 1
ATOM 2635 C C . ALA B 1 173 ? -5.238 -14.664 -6.895 1 98.5 173 ALA B C 1
ATOM 2637 O O . ALA B 1 173 ? -4.75 -15.195 -5.898 1 98.5 173 ALA B O 1
ATOM 2638 N N . LEU B 1 174 ? -5.926 -15.312 -7.801 1 97.69 174 LEU B N 1
ATOM 2639 C CA . LEU B 1 174 ? -6.18 -16.734 -7.641 1 97.69 174 LEU B CA 1
ATOM 2640 C C . LEU B 1 174 ? -4.879 -17.531 -7.711 1 97.69 174 LEU B C 1
ATOM 2642 O O . LEU B 1 174 ? -4.684 -18.484 -6.949 1 97.69 174 LEU B O 1
ATOM 2646 N N . ARG B 1 175 ? -3.957 -17.156 -8.594 1 96.56 175 ARG B N 1
ATOM 2647 C CA . ARG B 1 175 ? -2.648 -17.797 -8.648 1 96.56 175 ARG B CA 1
ATOM 2648 C C . ARG B 1 175 ? -1.906 -17.641 -7.328 1 96.56 175 ARG B C 1
ATOM 2650 O O . ARG B 1 175 ? -1.328 -18.609 -6.82 1 96.56 175 ARG B O 1
ATOM 2657 N N . THR B 1 176 ? -1.903 -16.391 -6.789 1 97.44 176 THR B N 1
ATOM 2658 C CA . THR B 1 176 ? -1.223 -16.109 -5.535 1 97.44 176 THR B CA 1
ATOM 2659 C C . THR B 1 176 ? -1.718 -17.031 -4.422 1 97.44 176 THR B C 1
ATOM 2661 O O . THR B 1 176 ? -0.932 -17.484 -3.59 1 97.44 176 THR B O 1
ATOM 2664 N N . LEU B 1 177 ? -3.016 -17.297 -4.477 1 96.94 177 LEU B N 1
ATOM 2665 C CA . LEU B 1 177 ? -3.65 -18.078 -3.416 1 96.94 177 LEU B CA 1
ATOM 2666 C C . LEU B 1 177 ? -3.527 -19.578 -3.686 1 96.94 177 LEU B C 1
ATOM 2668 O O . LEU B 1 177 ? -3.967 -20.391 -2.877 1 96.94 177 LEU B O 1
ATOM 2672 N N . GLY B 1 178 ? -2.904 -19.969 -4.812 1 89.56 178 GLY B N 1
ATOM 2673 C CA . GLY B 1 178 ? -2.713 -21.375 -5.148 1 89.56 178 GLY B CA 1
ATOM 2674 C C . GLY B 1 178 ? -3.953 -22.016 -5.73 1 89.56 178 GLY B C 1
ATOM 2675 O O . GLY B 1 178 ? -4.148 -23.234 -5.594 1 89.56 178 GLY B O 1
ATOM 2676 N N . HIS B 1 179 ? -4.863 -21.266 -6.148 1 77.94 179 HIS B N 1
ATOM 2677 C CA . HIS B 1 179 ? -6.082 -21.75 -6.781 1 77.94 179 HIS B CA 1
ATOM 2678 C C . HIS B 1 179 ? -6.164 -21.312 -8.242 1 77.94 179 HIS B C 1
ATOM 2680 O O . HIS B 1 179 ? -7.082 -20.594 -8.625 1 77.94 179 HIS B O 1
ATOM 2686 N N . PRO B 1 180 ? -5.094 -21.719 -9.055 1 63.97 180 PRO B N 1
ATOM 2687 C CA . PRO B 1 180 ? -5.129 -21.203 -10.422 1 63.97 180 PRO B CA 1
ATOM 2688 C C . PRO B 1 180 ? -6.352 -21.672 -11.203 1 63.97 180 PRO B C 1
ATOM 2690 O O . PRO B 1 180 ? -6.879 -22.766 -10.93 1 63.97 180 PRO B O 1
ATOM 2693 N N . HIS B 1 181 ? -7.203 -20.75 -11.695 1 52.88 181 HIS B N 1
ATOM 2694 C CA . HIS B 1 181 ? -8.336 -21.141 -12.523 1 52.88 181 HIS B CA 1
ATOM 2695 C C . HIS B 1 181 ? -7.949 -22.234 -13.508 1 52.88 181 HIS B C 1
ATOM 2697 O O . HIS B 1 181 ? -6.855 -22.219 -14.07 1 52.88 181 HIS B O 1
ATOM 2703 N N . SER B 1 182 ? -8.461 -23.453 -13.344 1 41.88 182 SER B N 1
ATOM 2704 C CA . SER B 1 182 ? -8.414 -24.438 -14.414 1 41.88 182 SER B CA 1
ATOM 2705 C C . SER B 1 182 ? -8.75 -23.797 -15.766 1 41.88 182 SER B C 1
ATOM 2707 O O . SER B 1 182 ? -9.531 -22.844 -15.828 1 41.88 182 SER B O 1
#